Protein AF-A0A7Y0ES47-F1 (afdb_monomer_lite)

Organism: NCBI:txid2675325

Secondary structure (DSSP, 8-state):
-----------PPPEE-GGGEEEEEEEEE-TTS-EEE--TTEEE-TT-EEEEEEEEEEPTT--B-TTS-B-SEEEEE--TTEE-SS-EEEEEEETTEEEEEEEE-TTSEEEEEE-HHHHHHHS-GGGT-----EEEEEEEEEEE---TT-TTS-EEEEEETTEEEEEEE-----EEEEEEEEEEETTTTEEEEEEEEEESS---

Structure (mmCIF, N/CA/C/O backbone):
data_AF-A0A7Y0ES47-F1
#
_entry.id   AF-A0A7Y0ES47-F1
#
loop_
_atom_site.group_PDB
_atom_site.id
_atom_site.type_symbol
_atom_site.label_atom_id
_atom_site.label_alt_id
_atom_site.label_comp_id
_atom_site.label_asym_id
_atom_site.label_entity_id
_atom_site.label_seq_id
_atom_site.pdbx_PDB_ins_code
_atom_site.Cartn_x
_atom_site.Cartn_y
_atom_site.Cartn_z
_atom_site.occupancy
_atom_site.B_iso_or_equiv
_atom_site.auth_seq_id
_atom_site.auth_comp_id
_atom_site.auth_asym_id
_atom_site.auth_atom_id
_atom_site.pdbx_PDB_model_num
ATOM 1 N N . MET A 1 1 ? 17.197 -34.935 -13.689 1.00 34.81 1 MET A N 1
ATOM 2 C CA . MET A 1 1 ? 17.406 -33.514 -14.028 1.00 34.81 1 MET A CA 1
ATOM 3 C C . MET A 1 1 ? 16.352 -32.728 -13.265 1.00 34.81 1 MET A C 1
ATOM 5 O O . MET A 1 1 ? 15.214 -32.690 -13.702 1.00 34.81 1 MET A O 1
ATOM 9 N N . ASN A 1 2 ? 16.689 -32.236 -12.070 1.00 27.48 2 ASN A N 1
ATOM 10 C CA . ASN A 1 2 ? 15.822 -31.340 -11.304 1.00 27.48 2 ASN A CA 1
ATOM 11 C C . ASN A 1 2 ? 16.252 -29.915 -11.646 1.00 27.48 2 ASN A C 1
ATOM 13 O O . ASN A 1 2 ? 17.358 -29.517 -11.289 1.00 27.48 2 ASN A O 1
ATOM 17 N N . HIS A 1 3 ? 15.403 -29.173 -12.351 1.00 31.92 3 HIS A N 1
ATOM 18 C CA . HIS A 1 3 ? 15.547 -27.727 -12.458 1.00 31.92 3 HIS A CA 1
ATOM 19 C C . HIS A 1 3 ? 14.934 -27.110 -11.202 1.00 31.92 3 HIS A C 1
ATOM 21 O O . HIS A 1 3 ? 13.743 -26.815 -11.157 1.00 31.92 3 HIS A O 1
ATOM 27 N N . SER A 1 4 ? 15.744 -26.964 -10.156 1.00 37.88 4 SER A N 1
ATOM 28 C CA . SER A 1 4 ? 15.439 -26.033 -9.075 1.00 37.88 4 SER A CA 1
ATOM 29 C C . SER A 1 4 ? 15.662 -24.630 -9.635 1.00 37.88 4 SER A C 1
ATOM 31 O O . SER A 1 4 ? 16.799 -24.260 -9.924 1.00 37.88 4 SER A O 1
ATOM 33 N N . ALA A 1 5 ? 14.583 -23.879 -9.857 1.00 37.12 5 ALA A N 1
ATOM 34 C CA . ALA A 1 5 ? 14.666 -22.461 -10.171 1.00 37.12 5 ALA A CA 1
ATOM 35 C C . ALA A 1 5 ? 15.229 -21.743 -8.940 1.00 37.12 5 ALA A C 1
ATOM 37 O O . ALA A 1 5 ? 14.564 -21.594 -7.917 1.00 37.12 5 ALA A O 1
ATOM 38 N N . GLN A 1 6 ? 16.504 -21.393 -9.028 1.00 32.06 6 GLN A N 1
ATOM 39 C CA . GLN A 1 6 ? 17.217 -20.601 -8.048 1.00 32.06 6 GLN A CA 1
ATOM 40 C C . GLN A 1 6 ? 16.759 -19.155 -8.252 1.00 32.06 6 GLN A C 1
ATOM 42 O O . GLN A 1 6 ? 17.099 -18.531 -9.254 1.00 32.06 6 GLN A O 1
ATOM 47 N N . ALA A 1 7 ? 15.912 -18.658 -7.350 1.00 38.12 7 ALA A N 1
ATOM 48 C CA . ALA A 1 7 ? 15.642 -17.232 -7.259 1.00 38.12 7 ALA A CA 1
ATOM 49 C C . ALA A 1 7 ? 16.969 -16.551 -6.902 1.00 38.12 7 ALA A C 1
ATOM 51 O O . ALA A 1 7 ? 17.554 -16.832 -5.855 1.00 38.12 7 ALA A O 1
ATOM 52 N N . SER A 1 8 ? 17.491 -15.735 -7.811 1.00 34.78 8 SER A N 1
ATOM 53 C CA . SER A 1 8 ? 18.656 -14.904 -7.537 1.00 34.78 8 SER A CA 1
ATOM 54 C C . SER A 1 8 ? 18.246 -13.819 -6.545 1.00 34.78 8 SER A C 1
ATOM 56 O O . SER A 1 8 ? 17.574 -12.861 -6.917 1.00 34.78 8 SER A O 1
ATOM 58 N N . GLU A 1 9 ? 18.641 -13.975 -5.283 1.00 40.56 9 GLU A N 1
ATOM 59 C CA . GLU A 1 9 ? 18.682 -12.882 -4.311 1.00 40.56 9 GLU A CA 1
ATOM 60 C C . GLU A 1 9 ? 19.773 -11.895 -4.746 1.00 40.56 9 GLU A C 1
ATOM 62 O O . GLU A 1 9 ? 20.955 -12.048 -4.434 1.00 40.56 9 GLU A O 1
ATOM 67 N N . THR A 1 10 ? 19.386 -10.885 -5.520 1.00 43.03 10 THR A N 1
ATOM 68 C CA . THR A 1 10 ? 20.216 -9.700 -5.749 1.00 43.03 10 THR A CA 1
ATOM 69 C C . THR A 1 10 ? 19.970 -8.754 -4.573 1.00 43.03 10 THR A C 1
ATOM 71 O O . THR A 1 10 ? 18.875 -8.227 -4.427 1.00 43.03 10 THR A O 1
ATOM 74 N N . GLY A 1 11 ? 20.964 -8.588 -3.696 1.00 53.62 11 GLY A N 1
ATOM 75 C CA . GLY A 1 11 ? 20.876 -7.867 -2.415 1.00 53.62 11 GLY A CA 1
ATOM 76 C C . GLY A 1 11 ? 20.794 -6.335 -2.491 1.00 53.62 11 GLY A C 1
ATOM 77 O O . GLY A 1 11 ? 21.434 -5.666 -1.682 1.00 53.62 11 GLY A O 1
ATOM 78 N N . ALA A 1 12 ? 20.047 -5.779 -3.446 1.00 68.50 12 ALA A N 1
ATOM 79 C CA . ALA A 1 12 ? 19.698 -4.359 -3.480 1.00 68.50 12 ALA A CA 1
ATOM 80 C C . ALA A 1 12 ? 18.318 -4.148 -2.837 1.00 68.50 12 ALA A C 1
ATOM 82 O O . ALA A 1 12 ? 17.429 -4.986 -2.985 1.00 68.50 12 ALA A O 1
ATOM 83 N N . ALA A 1 13 ? 18.141 -3.047 -2.103 1.00 85.81 13 ALA A N 1
ATOM 84 C CA . ALA A 1 13 ? 16.834 -2.696 -1.559 1.00 85.81 13 ALA A CA 1
ATOM 85 C C . ALA A 1 13 ? 15.845 -2.403 -2.709 1.00 85.81 13 ALA A C 1
ATOM 87 O O . ALA A 1 13 ? 16.257 -1.785 -3.695 1.00 85.81 13 ALA A O 1
ATOM 88 N N . PRO A 1 14 ? 14.567 -2.812 -2.600 1.00 93.69 14 PRO A N 1
ATOM 89 C CA . PRO A 1 14 ? 13.545 -2.444 -3.577 1.00 93.69 14 PRO A CA 1
ATOM 90 C C . PRO A 1 14 ? 13.434 -0.921 -3.713 1.00 93.69 14 PRO A C 1
ATOM 92 O O . PRO A 1 14 ? 13.530 -0.203 -2.716 1.00 93.69 14 PRO A O 1
ATOM 95 N N . ALA A 1 15 ? 13.203 -0.425 -4.926 1.00 95.25 15 ALA A N 1
ATOM 96 C CA . ALA A 1 15 ? 13.001 1.003 -5.155 1.00 95.25 15 ALA A CA 1
ATOM 97 C C . ALA A 1 15 ? 11.607 1.449 -4.678 1.00 95.25 15 ALA A C 1
ATOM 99 O O . ALA A 1 15 ? 10.658 0.668 -4.681 1.00 95.25 15 ALA A O 1
ATOM 100 N N . ASP A 1 16 ? 11.469 2.693 -4.228 1.00 94.31 16 ASP A N 1
ATOM 101 C CA . ASP A 1 16 ? 10.183 3.221 -3.757 1.00 94.31 16 ASP A CA 1
ATOM 102 C C . ASP A 1 16 ? 9.248 3.491 -4.947 1.00 94.31 16 ASP A C 1
ATOM 104 O O . ASP A 1 16 ? 9.632 4.166 -5.899 1.00 94.31 16 ASP A O 1
ATOM 108 N N . MET A 1 17 ? 8.021 2.962 -4.910 1.00 93.62 17 MET A N 1
ATOM 109 C CA . MET A 1 17 ? 7.010 3.195 -5.951 1.00 93.62 17 MET A CA 1
ATOM 110 C C . MET A 1 17 ? 5.933 4.209 -5.562 1.00 93.62 17 MET A C 1
ATOM 112 O O . MET A 1 17 ? 4.953 4.346 -6.293 1.00 93.62 17 MET A O 1
ATOM 116 N N . THR A 1 18 ? 6.077 4.909 -4.434 1.00 93.44 18 THR A N 1
ATOM 117 C CA . THR A 1 18 ? 5.064 5.843 -3.911 1.00 93.44 18 THR A CA 1
ATOM 118 C C . THR A 1 18 ? 4.608 6.873 -4.948 1.00 93.44 18 THR A C 1
ATOM 120 O O . THR A 1 18 ? 3.416 7.176 -5.029 1.00 93.44 18 THR A O 1
ATOM 123 N N . GLU A 1 19 ? 5.521 7.387 -5.777 1.00 92.88 19 GLU A N 1
ATOM 124 C CA . GLU A 1 19 ? 5.184 8.358 -6.827 1.00 92.88 19 GLU A CA 1
ATOM 125 C C . GLU A 1 19 ? 4.363 7.763 -7.986 1.00 92.88 19 GLU A C 1
ATOM 127 O O . GLU A 1 19 ? 3.629 8.493 -8.652 1.00 92.88 19 GLU A O 1
ATOM 132 N N . TRP A 1 20 ? 4.432 6.442 -8.183 1.00 94.75 20 TRP A N 1
ATOM 133 C CA . TRP A 1 20 ? 3.740 5.707 -9.247 1.00 94.75 20 TRP A CA 1
ATOM 134 C C . TRP A 1 20 ? 2.372 5.170 -8.828 1.00 94.75 20 TRP A C 1
ATOM 136 O O . TRP A 1 20 ? 1.632 4.650 -9.665 1.00 94.75 20 TRP A O 1
ATOM 146 N N . ILE A 1 21 ? 2.003 5.296 -7.551 1.00 94.56 21 ILE A N 1
ATOM 147 C CA . ILE A 1 21 ? 0.677 4.908 -7.069 1.00 94.56 21 ILE A CA 1
ATOM 148 C C . ILE A 1 21 ? -0.375 5.870 -7.629 1.00 94.56 21 ILE A C 1
ATOM 150 O O . ILE A 1 21 ? -0.401 7.056 -7.296 1.00 94.56 21 ILE A O 1
ATOM 154 N N . THR A 1 22 ? -1.280 5.341 -8.454 1.00 93.44 22 THR A N 1
ATOM 155 C CA . THR A 1 22 ? -2.373 6.101 -9.080 1.00 93.44 22 THR A CA 1
ATOM 156 C C . THR A 1 22 ? -3.643 6.103 -8.240 1.00 93.44 22 THR A C 1
ATOM 158 O O . THR A 1 22 ? -4.519 6.941 -8.451 1.00 93.44 22 THR A O 1
ATOM 161 N N . GLY A 1 23 ? -3.766 5.170 -7.295 1.00 90.12 23 GLY A N 1
ATOM 162 C CA . GLY A 1 23 ? -4.857 5.173 -6.333 1.00 90.12 23 GLY A CA 1
ATOM 163 C C . GLY A 1 23 ? -4.744 4.059 -5.306 1.00 90.12 23 GLY A C 1
ATOM 164 O O . GLY A 1 23 ? -4.391 2.927 -5.632 1.00 90.12 23 GLY A O 1
ATOM 165 N N . VAL A 1 24 ? -5.105 4.391 -4.070 1.00 92.75 24 VAL A N 1
ATOM 166 C CA . VAL A 1 24 ? -5.382 3.424 -3.011 1.00 92.75 24 VAL A CA 1
ATOM 167 C C . VAL A 1 24 ? -6.812 3.644 -2.554 1.00 92.75 24 VAL A C 1
ATOM 169 O O . VAL A 1 24 ? -7.189 4.748 -2.156 1.00 92.75 24 VAL A O 1
ATOM 172 N N . ARG A 1 25 ? -7.613 2.587 -2.600 1.00 92.75 25 ARG A N 1
ATOM 173 C CA . ARG A 1 25 ? -8.948 2.554 -2.022 1.00 92.75 25 ARG A CA 1
ATOM 174 C C . ARG A 1 25 ? -8.915 1.645 -0.807 1.00 92.75 25 ARG A C 1
ATOM 176 O O . ARG A 1 25 ? -8.441 0.517 -0.860 1.00 92.75 25 ARG A O 1
ATOM 183 N N . LEU A 1 26 ? -9.421 2.181 0.292 1.00 92.25 26 LEU A N 1
ATOM 184 C CA . LEU A 1 26 ? -9.472 1.511 1.578 1.00 92.25 26 LEU A CA 1
ATOM 185 C C . LEU A 1 26 ? -10.933 1.326 1.958 1.00 92.25 26 LEU A C 1
ATOM 187 O O . LEU A 1 26 ? -11.722 2.274 1.892 1.00 92.25 26 LEU A O 1
ATOM 191 N N . GLN A 1 27 ? -11.306 0.125 2.374 1.00 94.50 27 GLN A N 1
ATOM 192 C CA . GLN A 1 27 ? -12.612 -0.140 2.962 1.00 94.50 27 GLN A CA 1
ATOM 193 C C . GLN A 1 27 ? -12.431 -0.765 4.335 1.00 94.50 27 GLN A C 1
ATOM 195 O O . GLN A 1 27 ? -11.500 -1.524 4.551 1.00 94.50 27 GLN A O 1
ATOM 200 N N . TYR A 1 28 ? -13.328 -0.477 5.269 1.00 92.94 28 TYR A N 1
ATOM 201 C CA . TYR A 1 28 ? -13.375 -1.171 6.549 1.00 92.94 28 TYR A CA 1
ATOM 202 C C . TYR A 1 28 ? -14.728 -1.837 6.739 1.00 92.94 28 TYR A C 1
ATOM 204 O O . TYR A 1 28 ? -15.746 -1.413 6.180 1.00 92.94 28 TYR A O 1
ATOM 212 N N . LYS A 1 29 ? -14.743 -2.893 7.544 1.00 92.38 29 LYS A N 1
ATOM 213 C CA . LYS A 1 29 ? -15.975 -3.593 7.891 1.00 92.38 29 LYS A CA 1
ATOM 214 C C . LYS A 1 29 ? -16.660 -2.881 9.059 1.00 92.38 29 LYS A C 1
ATOM 216 O O . LYS A 1 29 ? -16.111 -2.820 10.158 1.00 92.38 29 LYS A O 1
ATOM 221 N N . ASN A 1 30 ? -17.842 -2.308 8.826 1.00 87.62 30 ASN A N 1
ATOM 222 C CA . ASN A 1 30 ? -18.593 -1.593 9.861 1.00 87.62 30 ASN A CA 1
ATOM 223 C C . ASN A 1 30 ? -19.223 -2.552 10.897 1.00 87.62 30 ASN A C 1
ATOM 225 O O . ASN A 1 30 ? -19.176 -3.774 10.758 1.00 87.62 30 ASN A O 1
ATOM 229 N N . GLU A 1 31 ? -19.882 -2.003 11.922 1.00 83.31 31 GLU A N 1
ATOM 230 C CA . GLU A 1 31 ? -20.538 -2.782 12.992 1.00 83.31 31 GLU A CA 1
ATOM 231 C C . GLU A 1 31 ? -21.664 -3.712 12.493 1.00 83.31 31 GLU A C 1
ATOM 233 O O . GLU A 1 31 ? -22.037 -4.657 13.185 1.00 83.31 31 GLU A O 1
ATOM 238 N N . LYS A 1 32 ? -22.200 -3.475 11.288 1.00 88.19 32 LYS A N 1
ATOM 239 C CA . LYS A 1 32 ? -23.196 -4.338 10.632 1.00 88.19 32 LYS A CA 1
ATOM 240 C C . LYS A 1 32 ? -22.560 -5.438 9.775 1.00 88.19 32 LYS A C 1
ATOM 242 O O . LYS A 1 32 ? -23.282 -6.259 9.216 1.00 88.19 32 LYS A O 1
ATOM 247 N N . GLY A 1 33 ? -21.232 -5.469 9.669 1.00 88.25 33 GLY A N 1
ATOM 248 C CA . GLY A 1 33 ? -20.499 -6.416 8.835 1.00 88.25 33 GLY A CA 1
ATOM 249 C C . GLY A 1 33 ? -20.383 -6.008 7.363 1.00 88.25 33 GLY A C 1
ATOM 250 O O . GLY A 1 33 ? -19.976 -6.837 6.552 1.00 88.25 33 GLY A O 1
ATOM 251 N N . GLU A 1 34 ? -20.735 -4.773 7.004 1.00 93.00 34 GLU A N 1
ATOM 252 C CA . GLU A 1 34 ? -20.708 -4.274 5.624 1.00 93.00 34 GLU A CA 1
ATOM 253 C C . GLU A 1 34 ? -19.383 -3.559 5.332 1.00 93.00 34 GLU A C 1
ATOM 255 O O . GLU A 1 34 ? -18.886 -2.799 6.167 1.00 93.00 34 GLU A O 1
ATOM 260 N N . TRP A 1 35 ? -18.837 -3.762 4.130 1.00 94.56 35 TRP A N 1
ATOM 261 C CA . TRP A 1 35 ? -17.668 -3.027 3.652 1.00 94.56 35 TRP A CA 1
ATOM 262 C C . TRP A 1 35 ? -18.052 -1.599 3.273 1.00 94.56 35 TRP A C 1
ATOM 264 O O . TRP A 1 35 ? -18.830 -1.369 2.345 1.00 94.56 35 TRP A O 1
ATOM 274 N N . VAL A 1 36 ? -17.479 -0.631 3.978 1.00 94.56 36 VAL A N 1
ATOM 275 C CA . VAL A 1 36 ? -17.687 0.801 3.754 1.00 94.56 36 VAL A CA 1
ATOM 276 C C . VAL A 1 36 ? -16.351 1.478 3.491 1.00 94.56 36 VAL A C 1
ATOM 278 O O . VAL A 1 36 ? -15.328 1.088 4.038 1.00 94.56 36 VAL A O 1
ATOM 281 N N . GLU A 1 37 ? -16.348 2.479 2.620 1.00 94.06 37 GLU A N 1
ATOM 282 C CA . GLU A 1 37 ? -15.138 3.229 2.282 1.00 94.06 37 GLU A CA 1
ATOM 283 C C . GLU A 1 37 ? -14.552 3.933 3.517 1.00 94.06 37 GLU A C 1
ATOM 285 O O . GLU A 1 37 ? -15.272 4.593 4.275 1.00 94.06 37 GLU A O 1
ATOM 290 N N . LEU A 1 38 ? -13.240 3.796 3.706 1.00 91.56 38 LEU A N 1
ATOM 291 C CA . LEU A 1 38 ? -12.476 4.487 4.733 1.00 91.56 38 LEU A CA 1
ATOM 292 C C . LEU A 1 38 ? -12.085 5.873 4.206 1.00 91.56 38 LEU A C 1
ATOM 294 O O . LEU A 1 38 ? -11.271 5.999 3.297 1.00 91.56 38 LEU A O 1
ATOM 298 N N . LYS A 1 39 ? -12.698 6.913 4.771 1.00 90.81 39 LYS A N 1
ATOM 299 C CA . LYS A 1 39 ? -12.482 8.314 4.383 1.00 90.81 39 LYS A CA 1
ATOM 300 C C . LYS A 1 39 ? -11.612 9.038 5.403 1.00 90.81 39 LYS A C 1
ATOM 302 O O . LYS A 1 39 ? -11.446 8.565 6.523 1.00 90.81 39 LYS A O 1
ATOM 307 N N . ASP A 1 40 ? -11.104 10.205 5.024 1.00 91.19 40 ASP A N 1
ATOM 308 C CA . ASP A 1 40 ? -10.432 11.106 5.961 1.00 91.19 40 ASP A CA 1
ATOM 309 C C . ASP A 1 40 ? -11.335 11.433 7.164 1.00 91.19 40 ASP A C 1
ATOM 311 O O . ASP A 1 40 ? -12.539 11.667 7.012 1.00 91.19 40 ASP A O 1
ATOM 315 N N . GLY A 1 41 ? -10.766 11.368 8.368 1.00 87.56 41 GLY A N 1
ATOM 316 C CA . GLY A 1 41 ? -11.488 11.487 9.636 1.00 87.56 41 GLY A CA 1
ATOM 317 C C . GLY A 1 41 ? -12.327 10.258 10.014 1.00 87.56 41 GLY A C 1
ATOM 318 O O . GLY A 1 41 ? -13.152 10.329 10.928 1.00 87.56 41 GLY A O 1
ATOM 319 N N . ALA A 1 42 ? -12.177 9.118 9.331 1.00 87.88 42 ALA A N 1
ATOM 320 C CA . ALA A 1 42 ? -12.851 7.887 9.740 1.00 87.88 42 ALA A CA 1
ATOM 321 C C . ALA A 1 42 ? -12.328 7.388 11.090 1.00 87.88 42 ALA A C 1
ATOM 323 O O . ALA A 1 42 ? -11.198 7.654 11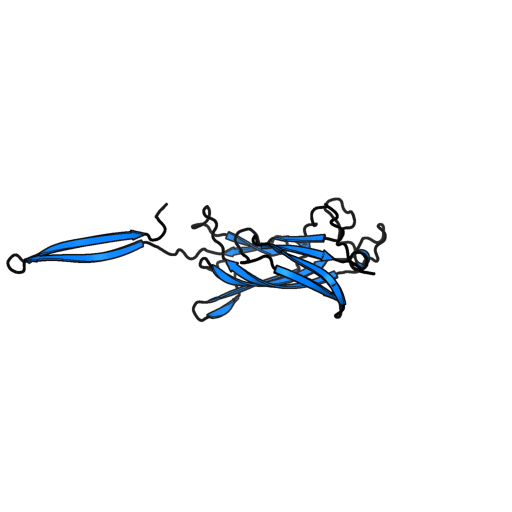.480 1.00 87.88 42 ALA A O 1
ATOM 324 N N . THR A 1 43 ? -13.162 6.638 11.806 1.00 85.69 43 THR A N 1
ATOM 325 C CA . THR A 1 43 ? -12.825 6.090 13.121 1.00 85.69 43 THR A CA 1
ATOM 326 C C . THR A 1 43 ? -12.721 4.570 13.056 1.00 85.69 43 THR A C 1
ATOM 328 O O . THR A 1 43 ? -13.702 3.913 12.707 1.00 85.69 43 THR A O 1
ATOM 331 N N . LEU A 1 44 ? -11.570 4.005 13.431 1.00 85.75 44 LEU A N 1
ATOM 332 C CA . LEU A 1 44 ? -11.330 2.557 13.453 1.00 85.75 44 LEU A CA 1
ATOM 333 C C . LEU A 1 44 ? -11.042 2.034 14.860 1.00 85.75 44 LEU A C 1
ATOM 335 O O . LEU A 1 44 ? -10.357 2.670 15.657 1.00 85.75 44 LEU A O 1
ATOM 339 N N . THR A 1 45 ? -11.552 0.843 15.162 1.00 81.62 45 THR A N 1
ATOM 340 C CA . THR A 1 45 ? -11.157 0.061 16.343 1.00 81.62 45 THR A CA 1
ATOM 341 C C . THR A 1 45 ? -9.933 -0.792 16.037 1.00 81.62 45 THR A C 1
ATOM 343 O O . THR A 1 45 ? -9.751 -1.221 14.898 1.00 81.62 45 THR A O 1
ATOM 346 N N . GLN A 1 46 ? -9.142 -1.122 17.059 1.00 83.12 46 GLN A N 1
ATOM 347 C CA . GLN A 1 46 ? -8.069 -2.109 16.928 1.00 83.12 46 GLN A CA 1
ATOM 348 C C . GLN A 1 46 ? -8.628 -3.424 16.375 1.00 83.12 46 GLN A C 1
ATOM 350 O O . GLN A 1 46 ? -9.688 -3.881 16.811 1.00 83.12 46 GLN A O 1
ATOM 355 N N . GLY A 1 47 ? -7.925 -4.011 15.409 1.00 83.81 47 GLY A N 1
ATOM 356 C CA . GLY A 1 47 ? -8.327 -5.249 14.749 1.00 83.81 47 GLY A CA 1
ATOM 357 C C . GLY A 1 47 ? -9.489 -5.097 13.764 1.00 83.81 47 GLY A C 1
ATOM 358 O O . GLY A 1 47 ? -9.979 -6.108 13.269 1.00 83.81 47 GLY A O 1
ATOM 359 N N . ALA A 1 48 ? -9.954 -3.875 13.465 1.00 88.38 48 ALA A N 1
ATOM 360 C CA . ALA A 1 48 ? -10.935 -3.673 12.400 1.00 88.38 48 ALA A CA 1
ATOM 361 C C . ALA A 1 48 ? -10.375 -4.205 11.075 1.00 88.38 48 ALA A C 1
ATOM 363 O O . ALA A 1 48 ? -9.270 -3.824 10.691 1.00 88.38 48 ALA A O 1
ATOM 364 N N . SER A 1 49 ? -11.132 -5.067 10.391 1.00 91.94 49 SER A N 1
ATOM 365 C CA . SER A 1 49 ? -10.764 -5.566 9.065 1.00 91.94 49 SER A CA 1
ATOM 366 C C . SER A 1 49 ? -10.744 -4.415 8.069 1.00 91.94 49 SER A C 1
ATOM 368 O O . SER A 1 49 ? -11.707 -3.640 8.005 1.00 91.94 49 SER A O 1
ATOM 370 N N . ILE A 1 50 ? -9.664 -4.333 7.300 1.00 92.12 50 ILE A N 1
ATOM 371 C CA . ILE A 1 50 ? -9.487 -3.363 6.227 1.00 92.12 50 ILE A CA 1
ATOM 372 C C . ILE A 1 50 ? -9.220 -4.127 4.936 1.00 92.12 50 ILE A C 1
ATOM 374 O O . ILE A 1 50 ? -8.367 -5.008 4.903 1.00 92.12 50 ILE A O 1
ATOM 378 N N . ASP A 1 51 ? -9.955 -3.780 3.893 1.00 93.56 51 ASP A N 1
ATOM 379 C CA . ASP A 1 51 ? -9.740 -4.237 2.528 1.00 93.56 51 ASP A CA 1
ATOM 380 C C . ASP A 1 51 ? -8.991 -3.142 1.763 1.00 93.56 51 ASP A C 1
ATOM 382 O O . ASP A 1 51 ? -9.343 -1.956 1.845 1.00 93.56 51 ASP A O 1
ATOM 386 N N . PHE A 1 52 ? -7.915 -3.541 1.093 1.00 92.19 52 PHE A N 1
ATOM 387 C CA . PHE A 1 52 ? -6.994 -2.668 0.382 1.00 92.19 52 PHE A CA 1
ATOM 388 C C . PHE A 1 52 ? -7.066 -2.978 -1.102 1.00 92.19 52 PHE A C 1
ATOM 390 O O . PHE A 1 52 ? -6.760 -4.097 -1.495 1.00 92.19 52 PHE A O 1
ATOM 397 N N . ASP A 1 53 ? -7.356 -1.965 -1.913 1.00 93.88 53 ASP A N 1
ATOM 398 C CA . ASP A 1 53 ? -7.208 -1.996 -3.364 1.00 93.88 53 ASP A CA 1
ATOM 399 C C . ASP A 1 53 ? -6.183 -0.933 -3.769 1.00 93.88 53 ASP A C 1
ATOM 401 O O . ASP A 1 53 ? -6.395 0.263 -3.562 1.00 93.88 53 ASP A O 1
ATOM 405 N N . MET A 1 54 ? -5.069 -1.346 -4.364 1.00 93.56 54 MET A N 1
ATOM 406 C CA . MET A 1 54 ? -4.016 -0.454 -4.847 1.00 93.56 54 MET A CA 1
ATOM 407 C C . MET A 1 54 ? -3.872 -0.584 -6.359 1.00 93.56 54 MET A C 1
ATOM 409 O O . MET A 1 54 ? -3.885 -1.695 -6.884 1.00 93.56 54 MET A O 1
ATOM 413 N N . ALA A 1 55 ? -3.676 0.539 -7.046 1.00 94.81 55 ALA A N 1
ATOM 414 C CA . ALA A 1 55 ? -3.319 0.598 -8.457 1.00 94.81 55 ALA A CA 1
ATOM 415 C C . ALA A 1 55 ? -2.120 1.530 -8.674 1.00 94.81 55 ALA A C 1
ATOM 417 O O . ALA A 1 55 ? -1.956 2.527 -7.960 1.00 94.81 55 ALA A O 1
ATOM 418 N N . TRP A 1 56 ? -1.295 1.214 -9.668 1.00 95.62 56 TRP A N 1
ATOM 419 C CA . TRP A 1 56 ? -0.118 1.997 -10.032 1.00 95.62 56 TRP A CA 1
ATOM 420 C C . TRP A 1 56 ? 0.095 2.051 -11.543 1.00 95.62 56 TRP A C 1
ATOM 422 O O . TRP A 1 56 ? -0.325 1.154 -12.277 1.00 95.62 56 TRP A O 1
ATOM 432 N N . HIS A 1 57 ? 0.808 3.092 -11.969 1.00 95.62 57 HIS A N 1
ATOM 433 C CA . HIS A 1 57 ? 1.284 3.295 -13.330 1.00 95.62 57 HIS A CA 1
ATOM 434 C C . HIS A 1 57 ? 2.751 3.727 -13.282 1.00 95.62 57 HIS A C 1
ATOM 436 O O . HIS A 1 57 ? 3.064 4.854 -12.893 1.00 95.62 57 HIS A O 1
ATOM 442 N N . ILE A 1 58 ? 3.650 2.830 -13.680 1.00 95.81 58 ILE A N 1
ATOM 443 C CA . ILE A 1 58 ? 5.071 3.135 -13.845 1.00 95.81 58 ILE A CA 1
ATOM 444 C C . ILE A 1 58 ? 5.257 3.596 -15.295 1.00 95.81 58 ILE A C 1
ATOM 446 O O . ILE A 1 58 ? 5.030 2.802 -16.217 1.00 95.81 58 ILE A O 1
ATOM 450 N N . PRO A 1 59 ? 5.660 4.852 -15.539 1.00 96.50 59 PRO A N 1
ATOM 451 C CA . PRO A 1 59 ? 5.877 5.334 -16.891 1.00 96.50 59 PRO A CA 1
ATOM 452 C C . PRO A 1 59 ? 7.065 4.621 -17.544 1.00 96.50 59 PRO A C 1
ATOM 454 O O . PRO A 1 59 ? 7.856 3.935 -16.893 1.00 96.50 59 PRO A O 1
ATOM 457 N N . SER A 1 60 ? 7.203 4.818 -18.854 1.00 97.25 60 SER A N 1
ATOM 458 C CA . SER A 1 60 ? 8.393 4.428 -19.615 1.00 97.25 60 SER A CA 1
ATOM 459 C C . SER A 1 60 ? 9.679 4.854 -18.896 1.00 97.25 60 SER A C 1
ATOM 461 O O . SER A 1 60 ? 9.836 6.024 -18.544 1.00 97.25 60 SER A O 1
ATOM 463 N N . GLY A 1 61 ? 10.589 3.909 -18.662 1.00 96.12 61 GLY A N 1
ATOM 464 C CA . GLY A 1 61 ? 11.862 4.143 -17.980 1.00 96.12 61 GLY A CA 1
ATOM 465 C C . GLY A 1 61 ? 11.770 4.323 -16.463 1.00 96.12 61 GLY A C 1
ATOM 466 O O . GLY A 1 61 ? 12.789 4.624 -15.850 1.00 96.12 61 GLY A O 1
ATOM 467 N N . GLY A 1 62 ? 10.589 4.170 -15.856 1.00 95.44 62 GLY A N 1
ATOM 468 C CA . GLY A 1 62 ? 10.354 4.473 -14.439 1.00 95.44 62 GLY A CA 1
ATOM 469 C C . GLY A 1 62 ? 10.818 3.398 -13.450 1.00 95.44 62 GLY A C 1
ATOM 470 O O . GLY A 1 62 ? 10.943 3.681 -12.263 1.00 95.44 62 GLY A O 1
ATOM 471 N N . LEU A 1 63 ? 11.088 2.172 -13.908 1.00 96.19 63 LEU A N 1
ATOM 472 C CA . LEU A 1 63 ? 11.545 1.057 -13.076 1.00 96.19 63 LEU A CA 1
ATOM 473 C C . LEU A 1 63 ? 13.061 1.142 -12.833 1.00 96.19 63 LEU A C 1
ATOM 475 O O . LEU A 1 63 ? 13.854 0.340 -13.342 1.00 96.19 63 LEU A O 1
ATOM 479 N N . VAL A 1 64 ? 13.458 2.147 -12.056 1.00 95.44 64 VAL A N 1
ATOM 480 C CA . VAL A 1 64 ? 14.845 2.438 -11.679 1.00 95.44 64 VAL A CA 1
ATOM 481 C C . VAL A 1 64 ? 14.995 2.578 -10.163 1.00 95.44 64 VAL A C 1
ATOM 483 O O . VAL A 1 64 ? 14.031 2.855 -9.455 1.00 95.44 64 VAL A O 1
ATOM 486 N N . ASP A 1 65 ? 16.205 2.356 -9.658 1.00 94.25 65 ASP A N 1
ATOM 487 C CA . ASP A 1 65 ? 16.569 2.644 -8.272 1.00 94.25 65 ASP A CA 1
ATOM 488 C C . ASP A 1 65 ? 16.772 4.151 -8.020 1.00 94.25 65 ASP A C 1
ATOM 490 O O . ASP A 1 65 ? 16.649 4.984 -8.919 1.00 94.25 65 ASP A O 1
ATOM 494 N N . ALA A 1 66 ? 17.101 4.508 -6.775 1.00 90.12 66 ALA A N 1
ATOM 495 C CA . ALA A 1 66 ? 17.314 5.898 -6.364 1.00 90.12 66 ALA A CA 1
ATOM 496 C C . ALA A 1 66 ? 18.476 6.600 -7.099 1.00 90.12 66 ALA A C 1
ATOM 498 O O . ALA A 1 66 ? 18.504 7.829 -7.157 1.00 90.12 66 ALA A O 1
ATOM 499 N N . ASP A 1 67 ? 19.412 5.837 -7.672 1.00 92.12 67 ASP A N 1
ATOM 500 C CA . ASP A 1 67 ? 20.539 6.344 -8.458 1.00 92.12 67 ASP A CA 1
ATOM 501 C C . ASP A 1 67 ? 20.222 6.375 -9.970 1.00 92.12 67 ASP A C 1
ATOM 503 O O . ASP A 1 67 ? 21.068 6.760 -10.785 1.00 92.12 67 ASP A O 1
ATOM 507 N N . GLY A 1 68 ? 19.005 5.984 -10.366 1.00 91.94 68 GLY A N 1
ATOM 508 C CA . GLY A 1 68 ? 18.556 5.930 -11.755 1.00 91.94 68 GLY A CA 1
ATOM 509 C C . GLY A 1 68 ? 19.046 4.698 -12.522 1.00 91.94 68 GLY A C 1
ATOM 510 O O . GLY A 1 68 ? 19.052 4.711 -13.758 1.00 91.94 68 GLY A O 1
ATOM 511 N N . ASN A 1 69 ? 19.487 3.641 -11.834 1.00 94.25 69 ASN A N 1
ATOM 512 C CA . ASN A 1 69 ? 19.880 2.389 -12.477 1.00 94.25 69 ASN A CA 1
ATOM 513 C C . ASN A 1 69 ? 18.689 1.431 -12.603 1.00 94.25 69 ASN A C 1
ATOM 515 O O . ASN A 1 69 ? 17.831 1.402 -11.725 1.00 94.25 69 ASN A O 1
ATOM 519 N N . PRO A 1 70 ? 18.634 0.607 -13.663 1.00 95.88 70 PRO A N 1
ATOM 520 C CA . PRO A 1 70 ? 17.591 -0.402 -13.821 1.00 95.88 70 PRO A CA 1
ATOM 521 C C . PRO A 1 70 ? 17.434 -1.325 -12.601 1.00 95.88 70 PRO A C 1
ATOM 523 O O . PRO A 1 70 ? 18.416 -1.903 -12.133 1.00 95.88 70 PRO A O 1
ATOM 526 N N . THR A 1 71 ? 16.198 -1.514 -12.130 1.00 96.50 71 THR A N 1
ATOM 527 C CA . THR A 1 71 ? 15.863 -2.434 -11.025 1.00 96.50 71 THR A CA 1
ATOM 528 C C . THR A 1 71 ? 14.756 -3.408 -11.423 1.00 96.50 71 THR A C 1
ATOM 530 O O . THR A 1 71 ? 14.014 -3.176 -12.371 1.00 96.50 71 THR A O 1
ATOM 533 N N . THR A 1 72 ? 14.626 -4.520 -10.708 1.00 96.62 72 THR A N 1
ATOM 534 C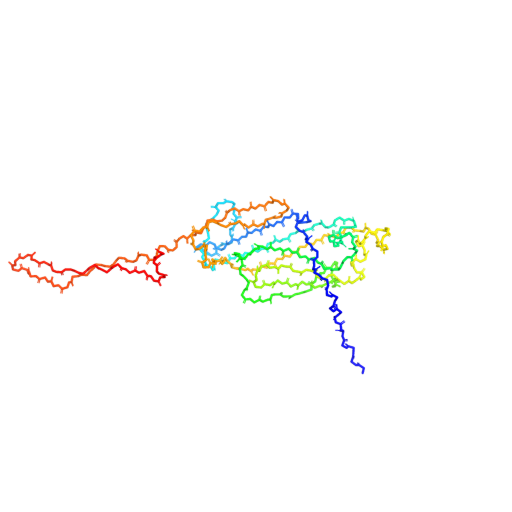 CA . THR A 1 72 ? 13.504 -5.462 -10.867 1.00 96.62 72 THR A CA 1
ATOM 535 C C . THR A 1 72 ? 12.532 -5.427 -9.695 1.00 96.62 72 THR A C 1
ATOM 537 O O . THR A 1 72 ? 11.507 -6.100 -9.753 1.00 96.62 72 THR A O 1
ATOM 540 N N . SER A 1 73 ? 12.851 -4.693 -8.628 1.00 96.50 73 SER A N 1
ATOM 541 C CA . SER A 1 73 ? 12.121 -4.748 -7.363 1.00 96.50 73 SER A CA 1
ATOM 542 C C . SER A 1 73 ? 11.647 -3.363 -6.942 1.00 96.50 73 SER A C 1
ATOM 544 O O . SER A 1 73 ? 12.438 -2.417 -6.919 1.00 96.50 73 SER A O 1
ATOM 546 N N . MET A 1 74 ? 10.365 -3.265 -6.595 1.00 96.31 74 MET A N 1
ATOM 547 C CA . MET A 1 74 ? 9.711 -2.054 -6.102 1.00 96.31 74 MET A CA 1
ATOM 548 C C . MET A 1 74 ? 9.040 -2.317 -4.756 1.00 96.31 74 MET A C 1
ATOM 550 O O . MET A 1 74 ? 8.613 -3.439 -4.475 1.00 96.31 74 MET A O 1
ATOM 554 N N . SER A 1 75 ? 8.887 -1.282 -3.936 1.00 95.94 75 SER A N 1
ATOM 555 C CA . SER A 1 75 ? 8.177 -1.359 -2.665 1.00 95.94 75 SER A CA 1
ATOM 556 C C . SER A 1 75 ? 7.269 -0.167 -2.410 1.00 95.94 75 SER A C 1
ATOM 558 O O . SER A 1 75 ? 7.548 0.951 -2.837 1.00 95.94 75 SER A O 1
ATOM 560 N N . TYR A 1 76 ? 6.187 -0.430 -1.682 1.00 94.06 76 TYR A N 1
ATOM 561 C CA . TYR A 1 76 ? 5.256 0.563 -1.158 1.00 94.06 76 TYR A CA 1
ATOM 562 C C . TYR A 1 76 ? 4.901 0.193 0.281 1.00 94.06 76 TYR A C 1
ATOM 564 O O . TYR A 1 76 ? 4.651 -0.976 0.569 1.00 94.06 76 TYR A O 1
ATOM 572 N N . SER A 1 77 ? 4.866 1.162 1.195 1.00 91.50 77 SER A N 1
ATOM 573 C CA . SER A 1 77 ? 4.523 0.907 2.597 1.00 91.50 77 SER A CA 1
ATOM 574 C C . SER A 1 77 ? 3.217 1.591 2.973 1.00 91.50 77 SER A C 1
ATOM 576 O O . SER A 1 77 ? 3.060 2.794 2.781 1.00 91.50 77 SER A O 1
ATOM 578 N N . LEU A 1 78 ? 2.303 0.831 3.576 1.00 85.50 78 LEU A N 1
ATOM 579 C CA . LEU A 1 78 ? 1.085 1.365 4.198 1.00 85.50 78 LEU A CA 1
ATOM 580 C C . LEU A 1 78 ? 1.329 1.934 5.604 1.00 85.50 78 LEU A C 1
ATOM 582 O O . LEU A 1 78 ? 0.421 2.497 6.217 1.00 85.50 78 LEU A O 1
ATOM 586 N N . GLY A 1 79 ? 2.554 1.795 6.113 1.00 83.44 79 GLY A N 1
ATOM 587 C CA . GLY A 1 79 ? 2.929 2.173 7.466 1.00 83.44 79 GLY A CA 1
ATOM 588 C C . GLY A 1 79 ? 2.530 1.142 8.526 1.00 83.44 79 GLY A C 1
ATOM 589 O O . GLY A 1 79 ? 1.675 0.280 8.338 1.00 83.44 79 GLY A O 1
ATOM 590 N N . LYS A 1 80 ? 3.135 1.290 9.708 1.00 82.81 80 LYS A N 1
ATOM 591 C CA . LYS A 1 80 ? 3.046 0.362 10.853 1.00 82.81 80 LYS A CA 1
ATOM 592 C C . LYS A 1 80 ? 1.651 0.200 11.482 1.00 82.81 80 LYS A C 1
ATOM 594 O O . LYS A 1 80 ? 1.492 -0.578 12.418 1.00 82.81 80 LYS A O 1
ATOM 599 N N . ASN A 1 81 ? 0.674 1.000 11.055 1.00 82.81 81 ASN A N 1
ATOM 600 C CA . ASN A 1 81 ? -0.679 1.012 11.613 1.00 82.81 81 ASN A CA 1
ATOM 601 C C . ASN A 1 81 ? -1.629 0.040 10.902 1.00 82.81 81 ASN A C 1
ATOM 603 O O . ASN A 1 81 ? -2.789 -0.081 11.298 1.00 82.81 81 ASN A O 1
ATOM 607 N N . ILE A 1 82 ? -1.134 -0.672 9.889 1.00 84.19 82 ILE A N 1
ATOM 608 C CA . ILE A 1 82 ? -1.813 -1.788 9.241 1.00 84.19 82 ILE A CA 1
ATOM 609 C C . ILE A 1 82 ? -1.041 -3.068 9.547 1.00 84.19 82 ILE A C 1
ATOM 611 O O . ILE A 1 82 ? 0.154 -3.151 9.279 1.00 84.19 82 ILE A O 1
ATOM 615 N N . SER A 1 83 ? -1.737 -4.070 10.081 1.00 83.69 83 SER A N 1
ATOM 616 C CA . SER A 1 83 ? -1.188 -5.404 10.305 1.00 83.69 83 SER A CA 1
ATOM 617 C C . SER A 1 83 ? -1.738 -6.395 9.305 1.00 83.69 83 SER A C 1
ATOM 619 O O . SER A 1 83 ? -2.946 -6.431 9.047 1.00 83.69 83 SER A O 1
ATOM 621 N N . ILE A 1 84 ? -0.855 -7.264 8.834 1.00 85.19 84 ILE A N 1
ATOM 622 C CA . ILE A 1 84 ? -1.216 -8.477 8.112 1.00 85.19 84 ILE A CA 1
ATOM 623 C C . ILE A 1 84 ? -0.893 -9.650 9.028 1.00 85.19 84 ILE A C 1
ATOM 625 O O . ILE A 1 84 ? 0.239 -9.766 9.495 1.00 85.19 84 ILE A O 1
ATOM 629 N N . GLU A 1 85 ? -1.874 -10.520 9.293 1.00 80.38 85 GLU A N 1
ATOM 630 C CA . GLU A 1 85 ? -1.725 -11.621 10.262 1.00 80.38 85 GLU A CA 1
ATOM 631 C C . GLU A 1 85 ? -0.545 -12.543 9.931 1.00 80.38 85 GLU A C 1
ATOM 633 O O . GLU A 1 85 ? 0.108 -13.096 10.816 1.00 80.38 85 GLU A O 1
ATOM 638 N N . SER A 1 86 ? -0.265 -12.713 8.640 1.00 84.06 86 SER A N 1
ATOM 639 C CA . SER A 1 86 ? 0.869 -13.483 8.152 1.00 84.06 86 SER A CA 1
ATOM 640 C C . SER A 1 86 ? 1.356 -12.928 6.822 1.00 84.06 86 SER A C 1
ATOM 642 O O . SER A 1 86 ? 0.591 -12.321 6.077 1.00 84.06 86 SER A O 1
ATOM 644 N N . LYS A 1 87 ? 2.637 -13.147 6.509 1.00 89.06 87 LYS A N 1
ATOM 645 C CA . LYS A 1 87 ? 3.211 -12.741 5.224 1.00 89.06 87 LYS A CA 1
ATOM 646 C C . LYS A 1 87 ? 2.386 -13.321 4.068 1.00 89.06 87 LYS A C 1
ATOM 648 O O . LYS A 1 87 ? 2.314 -14.541 3.913 1.00 89.06 87 LYS A O 1
ATOM 653 N N . LEU A 1 88 ? 1.829 -12.450 3.229 1.00 90.56 88 LEU A N 1
ATOM 654 C CA . LEU A 1 88 ? 1.148 -12.845 1.997 1.00 90.56 88 LEU A CA 1
ATOM 655 C C . LEU A 1 88 ? 2.152 -12.850 0.850 1.00 90.56 88 LEU A C 1
ATOM 657 O O . LEU A 1 88 ? 3.066 -12.029 0.802 1.00 90.56 88 LEU A O 1
ATOM 661 N N . SER A 1 89 ? 2.002 -13.787 -0.078 1.00 93.75 89 SER A N 1
ATOM 662 C CA . SER A 1 89 ? 2.818 -13.818 -1.289 1.00 93.75 89 SER A CA 1
ATOM 663 C C . SER A 1 89 ? 2.058 -14.453 -2.443 1.00 93.75 89 SER A C 1
ATOM 665 O O . SER A 1 89 ? 1.199 -15.312 -2.241 1.00 93.75 89 SER A O 1
ATOM 667 N N . GLY A 1 90 ? 2.369 -14.012 -3.656 1.00 92.19 90 GLY A N 1
ATOM 668 C CA . GLY A 1 90 ? 1.684 -14.461 -4.860 1.00 92.19 90 GLY A CA 1
ATOM 669 C C . GLY A 1 90 ? 2.450 -14.112 -6.127 1.00 92.19 90 GLY A C 1
ATOM 670 O O . GLY A 1 90 ? 3.580 -13.625 -6.080 1.00 92.19 90 GLY A O 1
ATOM 671 N N . ARG A 1 91 ? 1.838 -14.405 -7.274 1.00 93.81 91 ARG A N 1
ATOM 672 C CA . ARG A 1 91 ? 2.383 -14.078 -8.597 1.00 93.81 91 ARG A CA 1
ATOM 673 C C . ARG A 1 91 ? 1.731 -12.810 -9.131 1.00 93.81 91 ARG A C 1
ATOM 675 O O . ARG A 1 91 ? 0.549 -12.582 -8.889 1.00 93.81 91 ARG A O 1
ATOM 682 N N . VAL A 1 92 ? 2.498 -12.041 -9.889 1.00 92.50 92 VAL A N 1
ATOM 683 C CA . VAL A 1 92 ? 2.009 -10.912 -10.688 1.00 92.50 92 VAL A CA 1
ATOM 684 C C . VAL A 1 92 ? 1.783 -11.408 -12.109 1.00 92.50 92 VAL A C 1
ATOM 686 O O . VAL A 1 92 ? 2.595 -12.186 -12.610 1.00 92.50 92 VAL A O 1
ATOM 689 N N . PHE A 1 93 ? 0.694 -10.981 -12.748 1.00 91.44 93 PHE A N 1
ATOM 690 C CA . PHE A 1 93 ? 0.318 -11.437 -14.085 1.00 91.44 93 PHE A CA 1
ATOM 691 C C . PHE A 1 93 ? 0.120 -10.270 -15.054 1.00 91.44 93 PHE A C 1
ATOM 693 O O . PHE A 1 93 ? -0.505 -9.275 -14.699 1.00 91.44 93 PHE A O 1
ATOM 700 N N . GLU A 1 94 ? 0.570 -10.446 -16.295 1.00 91.75 94 GLU A N 1
ATOM 701 C CA . GLU A 1 94 ? 0.247 -9.596 -17.446 1.00 91.75 94 GLU A CA 1
ATOM 702 C C . GLU A 1 94 ? -0.408 -10.477 -18.514 1.00 91.75 94 GLU A C 1
ATOM 704 O O . GLU A 1 94 ? 0.155 -11.493 -18.916 1.00 91.75 94 GLU A O 1
ATOM 709 N N . GLY A 1 95 ? -1.622 -10.137 -18.960 1.00 89.31 95 GLY A N 1
ATOM 710 C CA . GLY A 1 95 ? -2.298 -10.900 -20.020 1.00 89.31 95 GLY A CA 1
ATOM 711 C C . GLY A 1 95 ? -2.515 -12.392 -19.708 1.00 89.31 95 GLY A C 1
ATOM 712 O O . GLY A 1 95 ? -2.700 -13.183 -20.628 1.00 89.31 95 GLY A O 1
ATOM 713 N N . GLY A 1 96 ? -2.486 -12.782 -18.427 1.00 89.06 96 GLY A N 1
ATOM 714 C CA . GLY A 1 96 ? -2.581 -14.175 -17.970 1.00 89.06 96 GLY A CA 1
ATOM 715 C C . GLY A 1 96 ? -1.239 -14.892 -17.781 1.00 89.06 96 GLY A C 1
ATOM 716 O O . GLY A 1 96 ? -1.223 -15.983 -17.213 1.00 89.06 96 GLY A O 1
ATOM 717 N N . GLU A 1 97 ? -0.121 -14.280 -18.171 1.00 93.38 97 GLU A N 1
ATOM 718 C CA . GLU A 1 97 ? 1.226 -14.830 -17.996 1.00 93.38 97 GLU A CA 1
ATOM 719 C C . GLU A 1 97 ? 1.887 -14.285 -16.722 1.00 93.38 97 GLU A C 1
ATOM 721 O O . GLU A 1 97 ? 1.761 -13.094 -16.430 1.00 93.38 97 GLU A O 1
ATOM 726 N N . PRO A 1 98 ? 2.588 -15.120 -15.933 1.00 95.06 98 PRO A N 1
ATOM 727 C CA . PRO A 1 98 ? 3.280 -14.656 -14.740 1.00 95.06 98 PRO A CA 1
ATOM 728 C C . PRO A 1 98 ? 4.502 -13.809 -15.119 1.00 95.06 98 PRO A C 1
ATOM 730 O O . PRO A 1 98 ? 5.401 -14.273 -15.818 1.00 95.06 98 PRO A O 1
ATOM 733 N N . VAL A 1 99 ? 4.562 -12.585 -14.599 1.00 96.62 99 VAL A N 1
ATOM 734 C CA . VAL A 1 99 ? 5.623 -11.601 -14.877 1.00 96.62 99 VAL A CA 1
ATOM 735 C C . VAL A 1 99 ? 6.440 -11.216 -13.646 1.00 96.62 99 VAL A C 1
ATOM 737 O O . VAL A 1 99 ? 7.357 -10.404 -13.734 1.00 96.62 99 VAL A O 1
ATOM 740 N N . GLY A 1 100 ? 6.124 -11.795 -12.492 1.00 96.56 100 GLY A N 1
ATOM 741 C CA . G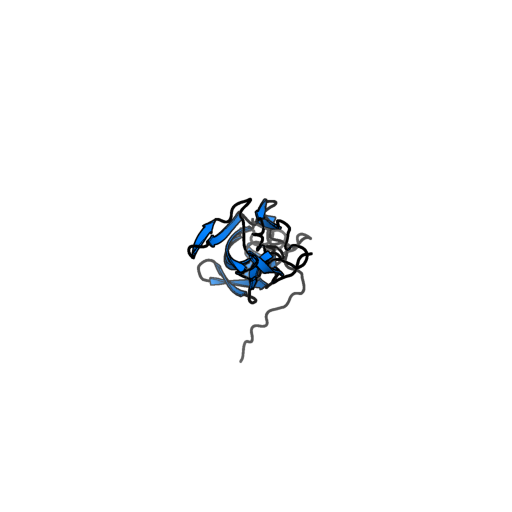LY A 1 100 ? 6.809 -11.511 -11.242 1.00 96.56 100 GLY A CA 1
ATOM 742 C C . GLY A 1 100 ? 6.129 -12.153 -10.043 1.00 96.56 100 GLY A C 1
ATOM 743 O O . GLY A 1 100 ? 5.225 -12.988 -10.171 1.00 96.56 100 GLY A O 1
ATOM 744 N N . THR A 1 101 ? 6.549 -11.730 -8.863 1.00 96.88 101 THR A N 1
ATOM 745 C CA . THR A 1 101 ? 5.965 -12.103 -7.576 1.00 96.88 101 THR A CA 1
ATOM 746 C C . THR A 1 101 ? 5.737 -10.877 -6.716 1.00 96.88 101 THR A C 1
ATOM 748 O O . THR A 1 101 ? 6.396 -9.861 -6.896 1.00 96.88 101 THR A O 1
ATOM 751 N N . TYR A 1 102 ? 4.823 -10.979 -5.760 1.00 96.00 102 TYR A N 1
ATOM 752 C CA . TYR A 1 102 ? 4.681 -9.977 -4.713 1.00 96.00 102 TYR A CA 1
ATOM 753 C C . TYR A 1 102 ? 4.781 -10.620 -3.333 1.00 96.00 102 TYR A C 1
ATOM 755 O O . TYR A 1 102 ? 4.469 -11.802 -3.150 1.00 96.00 102 TYR A O 1
ATOM 763 N N . THR A 1 103 ? 5.196 -9.817 -2.362 1.00 95.56 103 THR A N 1
ATOM 764 C CA . THR A 1 103 ? 5.156 -10.108 -0.931 1.00 95.56 103 THR A CA 1
ATOM 765 C C . THR A 1 103 ? 4.462 -8.956 -0.215 1.00 95.56 103 THR A C 1
ATOM 767 O O . THR A 1 103 ? 4.676 -7.800 -0.559 1.00 95.56 103 THR A O 1
ATOM 770 N N . ILE A 1 104 ? 3.671 -9.269 0.807 1.00 93.62 104 ILE A N 1
ATOM 771 C CA . ILE A 1 104 ? 3.143 -8.292 1.759 1.00 93.62 104 ILE A CA 1
ATOM 772 C C . ILE A 1 104 ? 3.611 -8.716 3.147 1.00 93.62 104 ILE A C 1
ATOM 774 O O . ILE A 1 104 ? 3.276 -9.808 3.620 1.00 93.62 104 ILE A O 1
ATOM 778 N N . GLY A 1 105 ? 4.451 -7.885 3.757 1.00 91.19 105 GLY A N 1
ATOM 779 C CA . GLY A 1 105 ? 4.967 -8.072 5.104 1.00 91.19 105 GLY A CA 1
ATOM 780 C C . GLY A 1 105 ? 3.903 -7.824 6.170 1.00 91.19 105 GLY A C 1
ATOM 781 O O . GLY A 1 105 ? 2.897 -7.155 5.944 1.00 91.19 105 GLY A O 1
ATOM 782 N N . THR A 1 106 ? 4.141 -8.353 7.370 1.00 88.81 106 THR A N 1
ATOM 783 C CA . THR A 1 106 ? 3.269 -8.131 8.538 1.00 88.81 106 THR A CA 1
ATOM 784 C C . THR A 1 106 ? 3.253 -6.669 8.996 1.00 88.81 106 THR A C 1
ATOM 786 O O . THR A 1 106 ? 2.370 -6.273 9.746 1.00 88.81 106 THR A O 1
ATOM 789 N N . ASP A 1 107 ? 4.235 -5.884 8.555 1.00 85.62 107 ASP A 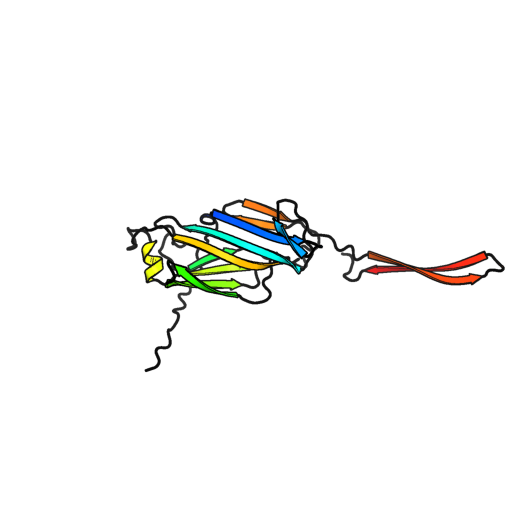N 1
ATOM 790 C CA . ASP A 1 107 ? 4.400 -4.448 8.781 1.00 85.62 107 ASP A CA 1
ATOM 791 C C . ASP A 1 107 ? 3.676 -3.571 7.741 1.00 85.62 107 ASP A C 1
ATOM 793 O O . ASP A 1 107 ? 3.824 -2.350 7.766 1.00 85.62 107 ASP A O 1
ATOM 797 N N . GLY A 1 108 ? 2.938 -4.179 6.804 1.00 87.94 108 GLY A N 1
ATOM 798 C CA . GLY A 1 108 ? 2.253 -3.461 5.730 1.00 87.94 108 GLY A CA 1
ATOM 799 C C . GLY A 1 108 ? 3.170 -3.026 4.583 1.00 87.94 108 GLY A C 1
ATOM 800 O O . GLY A 1 108 ? 2.742 -2.241 3.733 1.00 87.94 108 GLY A O 1
ATOM 801 N N . THR A 1 109 ? 4.415 -3.517 4.533 1.00 92.19 109 THR A N 1
ATOM 802 C CA . THR A 1 109 ? 5.315 -3.294 3.397 1.00 92.19 109 THR A CA 1
ATOM 803 C C . THR A 1 109 ? 4.975 -4.256 2.264 1.00 92.19 109 THR A C 1
ATOM 805 O O . THR A 1 109 ? 5.046 -5.477 2.410 1.00 92.19 109 THR A O 1
ATOM 808 N N . ILE A 1 110 ? 4.617 -3.697 1.116 1.00 94.25 110 ILE A N 1
ATOM 809 C CA . ILE A 1 110 ? 4.377 -4.408 -0.135 1.00 94.25 110 ILE A CA 1
ATOM 810 C C . ILE A 1 110 ? 5.674 -4.373 -0.939 1.00 94.25 110 ILE A C 1
ATOM 812 O O . ILE A 1 110 ? 6.273 -3.314 -1.111 1.00 94.25 110 ILE A O 1
ATOM 816 N N . THR A 1 111 ? 6.100 -5.521 -1.453 1.00 96.69 111 THR A N 1
ATOM 817 C CA . THR A 1 111 ? 7.235 -5.649 -2.372 1.00 96.69 111 THR A CA 1
ATOM 818 C C . THR A 1 111 ? 6.777 -6.373 -3.625 1.00 96.69 111 THR A C 1
ATOM 820 O O . THR A 1 111 ? 6.108 -7.403 -3.529 1.00 96.69 111 THR A O 1
ATOM 823 N N . ILE A 1 112 ? 7.129 -5.838 -4.789 1.00 97.31 112 ILE A N 1
ATOM 824 C CA . ILE A 1 112 ? 6.854 -6.426 -6.097 1.00 97.31 112 ILE A CA 1
ATOM 825 C C . ILE A 1 112 ? 8.189 -6.684 -6.786 1.00 97.31 112 ILE A C 1
ATOM 827 O O . ILE A 1 112 ? 8.946 -5.752 -7.040 1.00 97.31 112 ILE A O 1
ATOM 831 N N . ASP A 1 113 ? 8.439 -7.944 -7.119 1.00 97.19 113 ASP A N 1
ATOM 832 C CA . ASP A 1 113 ? 9.636 -8.412 -7.808 1.00 97.19 113 ASP A CA 1
ATOM 833 C C . ASP A 1 113 ? 9.257 -8.895 -9.209 1.00 97.19 113 ASP A C 1
ATOM 835 O O . ASP A 1 113 ? 8.685 -9.975 -9.385 1.00 97.19 113 ASP A O 1
ATOM 839 N N . TYR A 1 114 ? 9.568 -8.096 -10.224 1.00 97.44 114 TYR A N 1
ATOM 840 C CA . TYR A 1 114 ? 9.356 -8.458 -11.621 1.00 97.44 114 TYR A CA 1
ATOM 841 C C . TYR A 1 114 ? 10.441 -9.417 -12.116 1.00 97.44 114 TYR A C 1
ATOM 843 O O . TYR A 1 114 ? 11.608 -9.343 -11.728 1.00 97.44 114 TYR A O 1
ATOM 851 N N . TYR A 1 115 ? 10.081 -10.310 -13.034 1.00 97.06 115 TYR A N 1
ATOM 852 C CA . TYR A 1 115 ? 11.070 -11.115 -13.740 1.00 97.06 115 TYR A CA 1
ATOM 853 C C . TYR A 1 115 ? 11.933 -10.218 -14.641 1.00 97.06 115 TYR A C 1
ATOM 855 O O . TYR A 1 115 ? 11.387 -9.317 -15.281 1.00 97.06 115 TYR A O 1
ATOM 863 N N . PRO A 1 116 ? 13.253 -10.470 -14.758 1.00 95.31 116 PRO A N 1
ATOM 864 C CA . PRO A 1 116 ? 14.161 -9.590 -15.499 1.00 95.31 116 PRO A CA 1
ATOM 865 C C . PRO A 1 116 ? 13.725 -9.288 -16.939 1.00 95.31 116 PRO A C 1
ATOM 867 O O . PRO A 1 116 ? 13.833 -8.153 -17.389 1.00 95.31 116 PRO A O 1
ATOM 870 N N . GLU A 1 117 ? 13.186 -10.282 -17.652 1.00 94.44 117 GLU A N 1
ATOM 871 C CA . GLU A 1 117 ? 12.707 -10.102 -19.032 1.00 94.44 117 GLU A CA 1
ATOM 872 C C . GLU A 1 117 ? 11.496 -9.169 -19.124 1.00 94.44 117 GLU A C 1
ATOM 874 O O . GLU A 1 117 ? 11.357 -8.443 -20.104 1.00 94.44 117 GLU A O 1
ATOM 879 N N . PHE A 1 118 ? 10.630 -9.171 -18.108 1.00 96.38 118 PHE A N 1
ATOM 880 C CA . PHE A 1 118 ? 9.497 -8.256 -18.040 1.00 96.38 118 PHE A CA 1
ATOM 881 C C . PHE A 1 118 ? 9.941 -6.856 -17.606 1.00 96.38 118 PHE A C 1
ATOM 883 O O . PHE A 1 118 ? 9.575 -5.875 -18.243 1.00 96.38 118 PHE A O 1
ATOM 890 N N . ALA A 1 119 ? 10.797 -6.764 -16.583 1.00 96.25 119 ALA A N 1
ATOM 891 C CA . ALA A 1 119 ? 11.358 -5.501 -16.101 1.00 96.25 119 ALA A CA 1
ATOM 892 C C . ALA A 1 119 ? 12.094 -4.724 -17.209 1.00 96.25 119 ALA A C 1
ATOM 894 O O . ALA A 1 119 ? 11.922 -3.509 -17.330 1.00 96.25 119 ALA A O 1
ATOM 895 N N . ARG A 1 120 ? 12.845 -5.427 -18.073 1.00 96.38 120 ARG A N 1
ATOM 896 C CA . ARG A 1 120 ? 13.549 -4.822 -19.216 1.00 96.38 120 ARG A CA 1
ATOM 897 C C . ARG A 1 120 ? 12.616 -4.081 -20.171 1.00 96.38 120 ARG A C 1
ATOM 899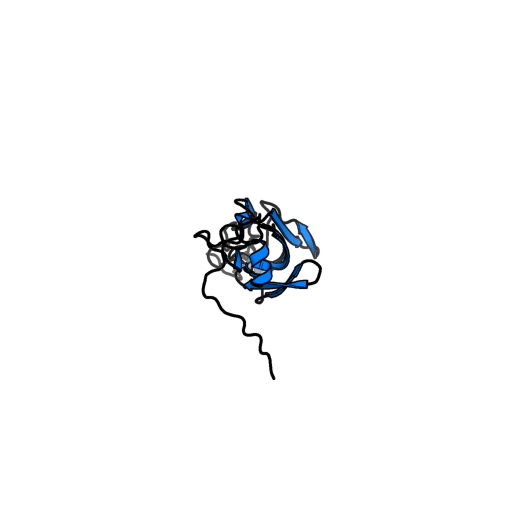 O O . ARG A 1 120 ? 13.034 -3.061 -20.715 1.00 96.38 120 ARG A O 1
ATOM 906 N N . LYS A 1 121 ? 11.365 -4.528 -20.331 1.00 95.94 121 LYS A N 1
ATOM 907 C CA . LYS A 1 121 ? 10.397 -3.810 -21.169 1.00 95.94 121 LYS A CA 1
ATOM 908 C C . LYS A 1 121 ? 10.221 -2.368 -20.705 1.00 95.94 121 LYS A C 1
ATOM 910 O O . LYS A 1 121 ? 10.103 -1.475 -21.529 1.00 95.94 121 LYS A O 1
ATOM 915 N N . ASN A 1 122 ? 10.257 -2.127 -19.394 1.00 97.00 122 ASN A N 1
ATOM 916 C CA . ASN A 1 122 ? 10.081 -0.791 -18.840 1.00 97.00 122 ASN A CA 1
ATOM 917 C C . ASN A 1 122 ? 11.368 0.024 -18.748 1.00 97.00 122 ASN A C 1
ATOM 919 O O . ASN A 1 122 ? 11.289 1.239 -18.887 1.00 97.00 122 ASN A O 1
ATOM 923 N N . TRP A 1 123 ? 12.524 -0.603 -18.516 1.00 97.12 123 TRP A N 1
ATOM 924 C CA . TRP A 1 123 ? 13.784 0.108 -18.266 1.00 97.12 123 TRP A CA 1
ATOM 925 C C . TRP A 1 123 ? 14.105 1.218 -19.286 1.00 97.12 123 TRP A C 1
ATOM 927 O O . TRP A 1 123 ? 13.688 1.138 -20.446 1.00 97.12 123 TRP A O 1
ATOM 937 N N . PRO A 1 124 ? 14.887 2.244 -18.888 1.00 96.25 124 PRO A N 1
ATOM 938 C CA . PRO A 1 124 ? 15.269 3.321 -19.795 1.00 96.25 124 PRO A CA 1
ATOM 939 C C . PRO A 1 124 ? 15.941 2.797 -21.070 1.00 96.25 124 PRO A C 1
ATOM 941 O O . PRO A 1 124 ? 16.797 1.908 -21.028 1.00 96.25 124 PRO A O 1
ATOM 944 N N . THR A 1 125 ? 15.594 3.374 -22.221 1.00 95.56 125 THR A N 1
ATOM 945 C CA . THR A 1 125 ? 16.106 2.915 -23.524 1.00 95.56 125 THR A CA 1
ATOM 946 C C . THR A 1 125 ? 17.616 3.104 -23.668 1.00 95.56 125 THR A C 1
ATOM 948 O O . THR A 1 125 ? 18.296 2.296 -24.295 1.00 95.56 125 THR A O 1
ATOM 951 N N . ASP A 1 126 ? 18.175 4.146 -23.047 1.00 94.81 126 ASP A N 1
ATOM 952 C CA . ASP A 1 126 ? 19.622 4.393 -22.985 1.00 94.81 126 ASP A CA 1
ATOM 953 C C . ASP A 1 126 ? 20.358 3.425 -22.037 1.00 94.81 126 ASP A C 1
ATOM 955 O O . ASP A 1 126 ? 21.589 3.359 -22.044 1.00 94.81 126 ASP A O 1
ATOM 959 N N . LYS A 1 127 ? 19.607 2.637 -21.258 1.00 92.12 127 LYS A N 1
ATOM 960 C CA . LYS A 1 127 ? 20.088 1.580 -20.358 1.00 92.12 127 LYS A CA 1
ATOM 961 C C . LYS A 1 127 ? 19.735 0.171 -20.850 1.00 92.12 127 LYS A C 1
ATOM 963 O O . LYS A 1 127 ? 19.922 -0.793 -20.113 1.00 92.12 127 LYS A O 1
ATOM 968 N N . GLY A 1 128 ? 19.277 0.037 -22.098 1.00 89.88 128 GLY A N 1
ATOM 969 C CA . GLY A 1 128 ? 18.990 -1.254 -22.729 1.00 89.88 128 GLY A CA 1
ATOM 970 C C . GLY A 1 128 ? 17.594 -1.818 -22.452 1.00 89.88 128 GLY A C 1
ATOM 971 O O . GLY A 1 128 ? 17.410 -3.027 -22.598 1.00 89.88 128 GLY A O 1
ATOM 972 N N . GLY A 1 129 ? 16.641 -0.977 -22.041 1.00 93.50 129 GLY A N 1
ATOM 973 C CA . GLY A 1 129 ? 15.225 -1.339 -21.980 1.00 93.50 129 GLY A CA 1
ATOM 974 C C . GLY A 1 129 ? 14.422 -0.941 -23.217 1.00 93.50 129 GLY A C 1
ATOM 975 O O . GLY A 1 129 ? 14.928 -0.252 -24.105 1.00 93.50 129 GLY A O 1
ATOM 976 N N . ASP A 1 130 ? 13.161 -1.372 -23.255 1.00 93.88 130 ASP A N 1
ATOM 977 C CA . ASP A 1 130 ? 12.250 -1.120 -24.382 1.00 93.88 130 ASP A CA 1
ATOM 978 C C . ASP A 1 130 ? 11.411 0.163 -24.195 1.00 93.88 130 ASP A C 1
ATOM 980 O O . ASP A 1 130 ? 10.834 0.677 -25.155 1.00 93.88 130 ASP A O 1
ATOM 984 N N . GLY A 1 131 ? 11.394 0.736 -22.984 1.00 91.88 131 GLY A N 1
ATOM 985 C CA . GLY A 1 131 ? 10.692 1.981 -22.676 1.00 91.88 131 GLY A CA 1
ATOM 986 C C . GLY A 1 131 ? 9.161 1.872 -22.706 1.00 91.88 131 GLY A C 1
ATOM 987 O O . GLY A 1 131 ? 8.487 2.833 -23.081 1.00 91.88 131 GLY A O 1
ATOM 988 N N . GLU A 1 132 ? 8.591 0.739 -22.315 1.00 95.69 132 GLU A N 1
ATOM 989 C CA . GLU A 1 132 ? 7.145 0.535 -22.171 1.00 95.69 132 GLU A CA 1
ATOM 990 C C . GLU A 1 132 ? 6.656 0.936 -20.768 1.00 95.69 132 GLU A C 1
ATOM 992 O O . GLU A 1 132 ? 7.401 0.863 -19.795 1.00 95.69 132 GLU A O 1
ATOM 997 N N . SER A 1 133 ? 5.401 1.368 -20.624 1.00 96.06 133 SER A N 1
ATOM 998 C CA . SER A 1 133 ? 4.794 1.597 -19.302 1.00 96.06 133 SER A CA 1
ATOM 999 C C . SER A 1 133 ? 4.317 0.289 -18.667 1.00 96.06 133 SER A C 1
ATOM 1001 O O . SER A 1 133 ? 3.955 -0.645 -19.379 1.00 96.06 133 SER A O 1
ATOM 1003 N N . ILE A 1 134 ? 4.257 0.242 -17.334 1.00 95.94 134 ILE A N 1
ATOM 1004 C CA . ILE A 1 134 ? 3.675 -0.876 -16.580 1.00 95.94 134 ILE A CA 1
ATOM 1005 C C . ILE A 1 134 ? 2.492 -0.364 -15.763 1.00 95.94 134 ILE A C 1
ATOM 1007 O O . ILE A 1 134 ? 2.658 0.478 -14.881 1.00 95.94 134 ILE A O 1
ATOM 1011 N N . ASP A 1 135 ? 1.318 -0.934 -16.009 1.00 94.62 135 ASP A N 1
ATOM 1012 C CA . ASP A 1 135 ? 0.139 -0.780 -15.162 1.00 94.62 135 ASP A CA 1
ATOM 1013 C C . ASP A 1 135 ? -0.017 -2.006 -14.264 1.00 94.62 135 ASP A C 1
ATOM 1015 O O . ASP A 1 135 ? 0.246 -3.140 -14.676 1.00 94.62 135 ASP A O 1
ATOM 1019 N N . GLY A 1 136 ? -0.485 -1.803 -13.037 1.00 93.81 136 GLY A N 1
ATOM 1020 C CA . GLY A 1 136 ? -0.778 -2.919 -12.153 1.00 93.81 136 GLY A CA 1
ATOM 1021 C C . GLY A 1 136 ? -1.747 -2.576 -11.039 1.00 93.81 136 GLY A C 1
ATOM 1022 O O . GLY A 1 136 ? -2.051 -1.415 -10.766 1.00 93.81 136 GLY A O 1
ATOM 1023 N N . SER A 1 137 ? -2.253 -3.631 -10.409 1.00 94.81 137 SER A N 1
ATOM 1024 C CA . SER A 1 137 ? -3.141 -3.533 -9.261 1.00 94.81 137 SER A CA 1
ATOM 1025 C C . SER A 1 137 ? -2.940 -4.702 -8.307 1.00 94.81 137 SER A C 1
ATOM 1027 O O . SER A 1 137 ? -2.609 -5.809 -8.737 1.00 94.81 137 SER A O 1
ATOM 1029 N N . LEU A 1 138 ? -3.192 -4.474 -7.024 1.00 94.06 138 LEU A N 1
ATOM 1030 C CA . LEU A 1 138 ? -3.109 -5.477 -5.971 1.00 94.06 138 LEU A CA 1
ATOM 1031 C C . LEU A 1 138 ? -4.242 -5.255 -4.972 1.00 94.06 138 LEU A C 1
ATOM 1033 O O . LEU A 1 138 ? -4.448 -4.127 -4.531 1.00 94.06 138 LEU A O 1
ATOM 1037 N N . SER A 1 139 ? -4.922 -6.337 -4.594 1.00 93.12 139 SER A N 1
ATOM 1038 C CA . SER A 1 139 ? -5.948 -6.326 -3.554 1.00 93.12 139 SER A CA 1
ATOM 1039 C C . SER A 1 139 ? -5.617 -7.316 -2.441 1.00 93.12 139 SER A C 1
ATOM 1041 O O . SER A 1 139 ? -5.192 -8.442 -2.727 1.00 93.12 139 SER A O 1
ATOM 1043 N N . PHE A 1 140 ? -5.824 -6.934 -1.185 1.00 92.31 140 PHE A N 1
ATOM 1044 C CA . PHE A 1 140 ? -5.663 -7.828 -0.036 1.00 92.31 140 PHE A CA 1
ATOM 1045 C C . PHE A 1 140 ? -6.403 -7.310 1.197 1.00 92.31 140 PHE A C 1
ATOM 1047 O O . PHE A 1 140 ? -6.661 -6.118 1.335 1.00 92.31 140 PHE A O 1
ATOM 1054 N N . GLU A 1 141 ? -6.671 -8.212 2.137 1.00 91.62 141 GLU A N 1
ATOM 1055 C CA . GLU A 1 141 ? -7.237 -7.863 3.436 1.00 91.62 141 GLU A CA 1
ATOM 1056 C C . GLU A 1 141 ? -6.141 -7.781 4.509 1.00 91.62 141 GLU A C 1
ATOM 1058 O O . GLU A 1 141 ? -5.192 -8.571 4.537 1.00 91.62 141 GLU A O 1
ATOM 1063 N N . GLY A 1 142 ? -6.299 -6.826 5.418 1.00 90.44 142 GLY A N 1
ATOM 1064 C CA . GLY A 1 142 ? -5.484 -6.633 6.610 1.00 90.44 142 GLY A CA 1
ATOM 1065 C C . GLY A 1 142 ? -6.336 -6.169 7.789 1.00 90.44 142 GLY A C 1
ATOM 1066 O O . GLY A 1 142 ? -7.568 -6.241 7.772 1.00 90.44 142 GLY A O 1
ATOM 1067 N N . SER A 1 143 ? -5.684 -5.673 8.836 1.00 89.50 143 SER A N 1
ATOM 1068 C CA . SER A 1 143 ? -6.368 -5.156 10.022 1.00 89.50 143 SER A CA 1
ATOM 1069 C C . SER A 1 143 ? -5.717 -3.889 10.570 1.00 89.50 143 SER A C 1
ATOM 1071 O O . SER A 1 143 ? -4.509 -3.692 10.454 1.00 89.50 143 SER A O 1
ATOM 1073 N N . ALA A 1 144 ? -6.519 -3.019 11.183 1.00 87.12 144 ALA A N 1
ATOM 1074 C CA . ALA A 1 144 ? -6.015 -1.836 11.874 1.00 87.12 144 ALA A CA 1
ATOM 1075 C C . ALA A 1 144 ? -5.205 -2.236 13.119 1.00 87.12 144 ALA A C 1
ATOM 1077 O O . ALA A 1 144 ? -5.728 -2.911 14.013 1.00 87.12 144 ALA A O 1
ATOM 1078 N N . GLN A 1 145 ? -3.962 -1.765 13.225 1.00 80.94 145 GLN A N 1
ATOM 1079 C CA . GLN A 1 145 ? -3.087 -2.005 14.369 1.00 80.94 145 GLN A CA 1
ATOM 1080 C C . GLN A 1 145 ? -2.742 -0.711 15.101 1.00 80.94 145 GLN A C 1
ATOM 1082 O O . GLN A 1 145 ? -2.262 0.272 14.535 1.00 80.94 145 GLN A O 1
ATOM 1087 N N . MET A 1 146 ? -2.960 -0.755 16.412 1.00 71.94 146 MET A N 1
ATOM 1088 C CA . MET A 1 146 ? -2.509 0.265 17.345 1.00 71.94 146 MET A CA 1
ATOM 1089 C C . MET A 1 146 ? -1.139 -0.174 17.859 1.00 71.94 146 MET A C 1
ATOM 1091 O O . MET A 1 146 ? -0.984 -1.300 18.330 1.00 71.94 146 MET A O 1
ATOM 1095 N N . THR A 1 147 ? -0.123 0.671 17.701 1.00 64.38 147 THR A N 1
ATOM 1096 C CA . THR A 1 147 ? 1.182 0.442 18.335 1.00 64.38 147 THR A CA 1
ATOM 1097 C C . THR A 1 147 ? 1.136 0.981 19.760 1.00 64.38 147 THR A C 1
ATOM 1099 O O . THR A 1 147 ? 0.525 2.027 19.953 1.00 64.38 147 THR A O 1
ATOM 1102 N N . GLU A 1 148 ? 1.820 0.345 20.715 1.00 54.84 148 GLU A N 1
ATOM 1103 C CA . GLU A 1 148 ? 1.790 0.679 22.159 1.00 54.84 148 GLU A CA 1
ATOM 1104 C C . GLU A 1 148 ? 2.008 2.179 22.469 1.00 54.84 148 GLU A C 1
ATOM 1106 O O . GLU A 1 148 ? 1.439 2.715 23.411 1.00 54.84 148 GLU A O 1
ATOM 1111 N N . ASN A 1 149 ? 2.765 2.901 21.634 1.00 55.00 149 ASN A N 1
ATOM 1112 C CA . ASN A 1 149 ? 3.019 4.340 21.809 1.00 55.00 149 ASN A CA 1
ATOM 1113 C C . ASN A 1 149 ? 1.925 5.266 21.238 1.00 55.00 149 ASN A C 1
ATOM 1115 O O . ASN A 1 149 ? 1.986 6.474 21.445 1.00 55.00 149 ASN A O 1
ATOM 1119 N N . ASN A 1 150 ? 0.957 4.728 20.492 1.00 54.41 150 ASN A N 1
ATOM 1120 C CA . ASN A 1 150 ? -0.011 5.487 19.695 1.00 54.41 150 ASN A CA 1
ATOM 1121 C C . ASN A 1 150 ? -1.466 5.101 20.012 1.00 54.41 150 ASN A C 1
ATOM 1123 O O . ASN A 1 150 ? -2.343 5.435 19.224 1.00 54.41 150 ASN A O 1
ATOM 1127 N N . GLU A 1 151 ? -1.753 4.422 21.127 1.00 54.75 151 GLU A N 1
ATOM 1128 C CA . GLU A 1 151 ? -3.120 3.986 21.500 1.00 54.75 151 GLU A CA 1
ATOM 1129 C C . GLU A 1 151 ? -4.140 5.141 21.615 1.00 54.75 151 GLU A C 1
ATOM 1131 O O . GLU A 1 151 ? -5.350 4.925 21.697 1.00 54.75 151 GLU A O 1
ATOM 1136 N N . TYR A 1 152 ? -3.654 6.387 21.605 1.00 59.25 152 TYR A N 1
ATOM 1137 C CA . TYR A 1 152 ? -4.451 7.597 21.785 1.00 59.25 152 TYR A CA 1
ATOM 1138 C C . TYR A 1 152 ? -4.308 8.620 20.653 1.00 59.25 152 TYR A C 1
ATOM 1140 O O . TYR A 1 152 ? -4.944 9.675 20.729 1.00 59.25 152 TYR A O 1
ATOM 1148 N N . GLU A 1 153 ? -3.509 8.330 19.622 1.00 67.06 153 GLU A N 1
ATOM 1149 C CA . GLU A 1 153 ? -3.190 9.283 18.555 1.00 67.06 153 GLU A CA 1
ATOM 1150 C C . GLU A 1 153 ? -3.768 8.854 17.205 1.00 67.06 153 GLU A C 1
ATOM 1152 O O . GLU A 1 153 ? -3.731 7.682 16.819 1.00 67.06 153 GLU A O 1
ATOM 1157 N N . ASP A 1 154 ? -4.297 9.834 16.476 1.00 83.19 154 ASP A N 1
ATOM 1158 C CA . ASP A 1 154 ? -4.671 9.669 15.077 1.00 83.19 154 ASP A CA 1
ATOM 1159 C C . ASP A 1 154 ? -3.455 9.204 14.269 1.00 83.19 154 ASP A C 1
ATOM 1161 O O . ASP A 1 154 ? -2.318 9.594 14.547 1.00 83.19 154 ASP A O 1
ATOM 1165 N N . PHE A 1 155 ? -3.681 8.378 13.251 1.00 82.56 155 PHE A N 1
ATOM 1166 C CA . PHE A 1 155 ? -2.611 7.938 12.360 1.00 82.56 155 PHE A CA 1
ATOM 1167 C C . PHE A 1 155 ? -2.923 8.285 10.913 1.00 82.56 155 PHE A C 1
ATOM 1169 O O . PHE A 1 155 ? -4.081 8.377 10.508 1.00 82.56 155 PHE A O 1
ATOM 1176 N N . GLN A 1 156 ? -1.863 8.490 10.138 1.00 87.81 156 GLN A N 1
ATOM 1177 C CA . GLN A 1 156 ? -1.960 8.783 8.718 1.00 87.81 156 GLN A CA 1
ATOM 1178 C C . GLN A 1 156 ? -1.735 7.509 7.914 1.00 87.81 156 GLN A C 1
ATOM 1180 O O . GLN A 1 156 ? -0.742 6.814 8.124 1.00 87.81 156 GLN A O 1
ATOM 1185 N N . LEU A 1 157 ? -2.643 7.224 6.985 1.00 88.19 157 LEU A N 1
ATOM 1186 C CA . LEU A 1 157 ? -2.460 6.172 5.991 1.00 88.19 157 LEU A CA 1
ATOM 1187 C C . LEU A 1 157 ? -2.102 6.800 4.647 1.00 88.19 157 LEU A C 1
ATOM 1189 O O . LEU A 1 157 ? -2.855 7.663 4.187 1.00 88.19 157 LEU A O 1
ATOM 1193 N N . PRO A 1 158 ? -0.993 6.390 4.010 1.00 89.00 158 PRO A N 1
ATOM 1194 C CA . PRO A 1 158 ? -0.663 6.846 2.673 1.00 89.00 158 PRO A CA 1
ATOM 1195 C C . PRO A 1 158 ? -1.634 6.226 1.667 1.00 89.00 158 PRO A C 1
ATOM 1197 O O . PRO A 1 158 ? -1.864 5.015 1.655 1.00 89.00 158 PRO A O 1
ATOM 1200 N N . ILE A 1 159 ? -2.200 7.074 0.812 1.00 87.69 159 ILE A N 1
ATOM 1201 C CA . ILE A 1 159 ? -3.105 6.671 -0.273 1.00 87.69 159 ILE A CA 1
ATOM 1202 C C . ILE A 1 159 ? -2.527 6.986 -1.663 1.00 87.69 159 ILE A C 1
ATOM 1204 O O . ILE A 1 159 ? -3.251 6.998 -2.658 1.00 87.69 159 ILE A O 1
ATOM 1208 N N . GLY A 1 160 ? -1.216 7.230 -1.727 1.00 80.44 160 GLY A N 1
ATOM 1209 C CA . GLY A 1 160 ? -0.457 7.502 -2.945 1.00 80.44 160 GLY A CA 1
ATOM 1210 C C . GLY A 1 160 ? 0.469 8.711 -2.807 1.00 80.44 160 GLY A C 1
ATOM 1211 O O . GLY A 1 160 ? 0.769 9.161 -1.699 1.00 80.44 160 GLY A O 1
ATOM 1212 N N . SER A 1 161 ? 0.915 9.245 -3.945 1.00 81.75 161 SER A N 1
ATOM 1213 C CA . SER A 1 161 ? 1.914 10.319 -4.021 1.00 81.75 161 SER A CA 1
ATOM 1214 C C . SER A 1 161 ? 1.514 11.567 -3.218 1.00 81.75 161 SER A C 1
ATOM 1216 O O . SER A 1 161 ? 0.648 12.347 -3.621 1.00 81.75 161 SER A O 1
ATOM 1218 N N . GLY A 1 162 ? 2.136 11.729 -2.044 1.00 77.19 162 GLY A N 1
ATOM 1219 C CA . GLY A 1 162 ? 1.937 12.863 -1.135 1.00 77.19 162 GLY A CA 1
ATOM 1220 C C . GLY A 1 162 ? 0.551 12.954 -0.486 1.00 77.19 162 GLY A C 1
ATOM 1221 O O . GLY A 1 162 ? 0.257 13.961 0.158 1.00 77.19 162 GLY A O 1
ATOM 1222 N N . GLN A 1 163 ? -0.302 11.941 -0.651 1.00 84.12 163 GLN A N 1
ATOM 1223 C CA . GLN A 1 163 ? -1.667 11.940 -0.133 1.00 84.12 163 GLN A CA 1
ATOM 1224 C C . GLN A 1 163 ? -1.785 10.995 1.053 1.00 84.12 163 GLN A C 1
ATOM 1226 O O . GLN A 1 163 ? -1.371 9.836 0.994 1.00 84.12 163 GLN A O 1
ATOM 1231 N N . THR A 1 164 ? -2.404 11.485 2.120 1.00 89.12 164 THR A N 1
ATOM 1232 C CA . THR A 1 164 ? -2.725 10.690 3.299 1.00 89.12 164 THR A CA 1
ATOM 1233 C C . THR A 1 164 ? -4.168 10.922 3.716 1.00 89.12 164 THR A C 1
ATOM 1235 O O . THR A 1 164 ? -4.745 11.975 3.440 1.00 89.12 164 THR A O 1
ATOM 1238 N N . ILE A 1 165 ? -4.747 9.939 4.400 1.00 88.69 165 ILE A N 1
ATOM 1239 C CA . ILE A 1 165 ? -5.960 10.135 5.198 1.00 88.69 165 ILE A CA 1
ATOM 1240 C C . ILE A 1 165 ? -5.613 10.027 6.675 1.00 88.69 165 ILE A C 1
ATOM 1242 O O . ILE A 1 165 ? -4.783 9.206 7.067 1.00 88.69 165 ILE A O 1
ATOM 1246 N N . THR A 1 166 ? -6.267 10.838 7.490 1.00 89.19 166 THR A N 1
ATOM 1247 C CA . THR A 1 166 ? -6.196 10.766 8.945 1.00 89.19 166 THR A CA 1
ATOM 1248 C C . THR A 1 166 ? -7.269 9.809 9.438 1.00 89.19 166 THR A C 1
ATOM 1250 O O . THR A 1 166 ? -8.449 9.970 9.127 1.00 89.19 166 THR A O 1
ATOM 1253 N N . VAL A 1 167 ? -6.869 8.813 10.220 1.00 87.00 167 VAL A N 1
ATOM 1254 C CA . VAL A 1 167 ? -7.778 7.859 10.851 1.00 87.00 167 VAL A CA 1
ATOM 1255 C C . VAL A 1 167 ? -7.762 8.088 12.353 1.00 87.00 167 VAL A C 1
ATOM 1257 O O . VAL A 1 167 ? -6.722 7.985 13.006 1.00 87.00 167 VAL A O 1
ATOM 1260 N N . HIS A 1 168 ? -8.942 8.362 12.900 1.00 83.94 168 HIS A N 1
ATOM 1261 C CA . HIS A 1 168 ? -9.160 8.444 14.331 1.00 83.94 168 HIS A CA 1
ATOM 1262 C C . HIS A 1 168 ? -9.208 7.052 14.942 1.00 83.94 168 HIS A C 1
ATOM 1264 O O . HIS A 1 168 ? -9.874 6.134 14.451 1.00 83.94 168 HIS A O 1
ATOM 1270 N N . GLN A 1 169 ? -8.552 6.898 16.080 1.00 74.50 169 GLN A N 1
ATOM 1271 C CA . GLN A 1 169 ? -8.660 5.671 16.848 1.00 74.50 169 GLN A CA 1
ATOM 1272 C C . GLN A 1 169 ? -9.930 5.706 17.698 1.00 74.50 169 GLN A C 1
ATOM 1274 O O . GLN A 1 169 ? -10.130 6.601 18.528 1.00 74.50 169 GLN A O 1
ATOM 1279 N N . LYS A 1 170 ? -10.815 4.717 17.510 1.00 70.50 170 LYS A N 1
ATOM 1280 C CA . LYS A 1 170 ? -11.970 4.535 18.392 1.00 70.50 170 LYS A CA 1
ATOM 1281 C C . LYS A 1 170 ? -11.429 4.131 19.750 1.00 70.50 170 LYS A C 1
ATOM 1283 O O . LYS A 1 170 ? -11.032 2.986 19.959 1.00 70.50 170 LYS A O 1
ATOM 1288 N N . ARG A 1 171 ? -11.460 5.078 20.682 1.00 64.31 171 ARG A N 1
ATOM 1289 C CA . ARG A 1 171 ? -11.139 4.825 22.082 1.00 64.31 171 ARG A CA 1
ATOM 1290 C C . ARG A 1 171 ? -12.070 3.737 22.593 1.00 64.31 171 ARG A C 1
ATOM 1292 O O . ARG A 1 171 ? -13.285 3.937 22.679 1.00 64.31 171 ARG A O 1
ATOM 1299 N N . LYS A 1 172 ? -11.511 2.590 22.955 1.00 55.53 172 LYS A N 1
ATOM 1300 C CA . LYS A 1 172 ? -12.205 1.668 23.841 1.00 55.53 172 LYS A CA 1
ATOM 1301 C C . LYS A 1 172 ? -12.003 2.255 25.233 1.00 55.53 172 LYS A C 1
ATOM 1303 O O . LYS A 1 172 ? -10.976 2.020 25.850 1.00 55.53 172 LYS A O 1
ATOM 1308 N N . TYR A 1 173 ? -12.916 3.121 25.678 1.00 57.34 173 TYR A N 1
ATOM 1309 C CA . TYR A 1 173 ? -12.923 3.526 27.083 1.00 57.34 173 TYR A CA 1
ATOM 1310 C C . TYR A 1 173 ? -13.033 2.236 27.894 1.00 57.34 173 TYR A C 1
ATOM 1312 O O . TYR A 1 173 ? -14.048 1.549 27.812 1.00 57.34 173 TYR A O 1
ATOM 1320 N N . ASP A 1 174 ? -11.968 1.860 28.589 1.00 59.66 174 ASP A N 1
ATOM 1321 C CA . ASP A 1 174 ? -11.938 0.612 29.352 1.00 59.66 174 ASP A CA 1
ATOM 1322 C C . ASP A 1 174 ? -12.479 0.787 30.776 1.00 59.66 174 ASP A C 1
ATOM 1324 O O . ASP A 1 174 ? -12.499 -0.163 31.553 1.00 59.66 174 ASP A O 1
ATOM 1328 N N . LEU A 1 175 ? -12.893 2.017 31.089 1.00 66.75 175 LEU A N 1
ATOM 1329 C CA . LEU A 1 175 ? -13.345 2.443 32.394 1.00 66.75 175 LEU A CA 1
ATOM 1330 C C . LEU A 1 175 ? -14.713 1.817 32.664 1.00 66.75 175 LEU A C 1
ATOM 1332 O O . LEU A 1 175 ? -15.757 2.304 32.220 1.00 66.75 175 LEU A O 1
ATOM 1336 N N . ASN A 1 176 ? -14.692 0.723 33.411 1.00 72.88 176 ASN A N 1
ATOM 1337 C CA . ASN A 1 176 ? -15.879 0.072 33.920 1.00 72.88 176 ASN A CA 1
ATOM 1338 C C . ASN A 1 176 ? -16.185 0.649 35.299 1.00 72.88 176 ASN A C 1
ATOM 1340 O O . ASN A 1 176 ? -15.316 0.763 36.164 1.00 72.88 176 ASN A O 1
ATOM 1344 N N . VAL A 1 177 ? -17.447 1.009 35.518 1.00 83.25 177 VAL A N 1
ATOM 1345 C CA . VAL A 1 177 ? -17.936 1.402 36.839 1.00 83.25 177 VAL A CA 1
ATOM 1346 C C . VAL A 1 177 ? -19.046 0.446 37.225 1.00 83.25 177 VAL A C 1
ATOM 1348 O O . VAL A 1 177 ? -20.107 0.423 36.599 1.00 83.25 177 VAL A O 1
ATOM 1351 N N . SER A 1 178 ? -18.822 -0.326 38.283 1.00 86.19 178 SER A N 1
ATOM 1352 C CA . SER A 1 178 ? -19.860 -1.160 38.880 1.00 86.19 178 SER A CA 1
ATOM 1353 C C . SER A 1 178 ? -20.188 -0.677 40.288 1.00 86.19 178 SER A C 1
ATOM 1355 O O . SER A 1 178 ? -19.321 -0.263 41.060 1.00 86.19 178 SER A O 1
ATOM 1357 N N . LYS A 1 179 ? -21.481 -0.698 40.622 1.00 92.25 179 LYS A N 1
ATOM 1358 C CA . LYS A 1 179 ? -21.985 -0.341 41.949 1.00 92.25 179 LYS A CA 1
ATOM 1359 C C . LYS A 1 179 ? -22.770 -1.510 42.514 1.00 92.25 179 LYS A C 1
ATOM 1361 O O . LYS A 1 179 ? -23.706 -1.993 41.881 1.00 92.25 179 LYS A O 1
ATOM 1366 N N . SER A 1 180 ? -22.427 -1.924 43.724 1.00 91.56 180 SER A N 1
ATOM 1367 C CA . SER A 1 180 ? -23.114 -3.007 44.424 1.00 91.56 180 SER A CA 1
ATOM 1368 C C . SER A 1 180 ? -23.411 -2.628 45.871 1.00 91.56 180 SER A C 1
ATOM 1370 O O . SER A 1 180 ? -22.722 -1.811 46.482 1.00 91.56 180 SER A O 1
ATOM 1372 N N . VAL A 1 181 ? -24.481 -3.194 46.426 1.00 89.81 181 VAL A N 1
ATOM 1373 C CA . VAL A 1 181 ? -24.806 -3.050 47.849 1.00 89.81 181 VAL A CA 1
ATOM 1374 C C . VAL A 1 181 ? -24.041 -4.120 48.618 1.00 89.81 181 VAL A C 1
ATOM 1376 O O . VAL A 1 181 ? -24.181 -5.304 48.330 1.00 89.81 181 VAL A O 1
ATOM 1379 N N . VAL A 1 182 ? -23.249 -3.697 49.601 1.00 92.88 182 VAL A N 1
ATOM 1380 C CA . VAL A 1 182 ? -22.501 -4.585 50.502 1.00 92.88 182 VAL A CA 1
ATOM 1381 C C . VAL A 1 182 ? -23.379 -4.984 51.684 1.00 92.88 182 VAL A C 1
ATOM 1383 O O . VAL A 1 182 ? -23.433 -6.152 52.057 1.00 92.88 182 VAL A O 1
ATOM 1386 N N . SER A 1 183 ? -24.101 -4.025 52.268 1.00 92.25 183 SER A N 1
ATOM 1387 C CA . SER A 1 183 ? -25.084 -4.296 53.316 1.00 92.25 183 SER A CA 1
ATOM 1388 C C . SER A 1 183 ? -26.155 -3.211 53.382 1.00 92.25 183 SER A C 1
ATOM 1390 O O . SER A 1 183 ? -25.954 -2.072 52.955 1.00 92.25 183 SER A O 1
ATOM 1392 N N . GLN A 1 184 ? -27.317 -3.569 53.922 1.00 90.62 184 GLN A N 1
ATOM 1393 C CA . GLN A 1 184 ? -28.419 -2.644 54.152 1.00 90.62 184 GLN A CA 1
ATOM 1394 C C . GLN A 1 184 ? -29.022 -2.901 55.530 1.00 90.62 184 GLN A C 1
ATOM 1396 O O . GLN A 1 184 ? -29.464 -4.009 55.827 1.00 90.62 184 GLN A O 1
ATOM 1401 N N . ASP A 1 185 ? -29.099 -1.852 56.339 1.00 92.69 185 ASP A N 1
ATOM 1402 C CA . ASP A 1 185 ? -29.870 -1.828 57.571 1.00 92.69 185 ASP A CA 1
ATOM 1403 C C . ASP A 1 185 ? -31.185 -1.086 57.316 1.00 92.69 185 ASP A C 1
ATOM 1405 O O . ASP A 1 185 ? -31.241 0.143 57.233 1.00 92.69 185 ASP A O 1
ATOM 1409 N N . ARG A 1 186 ? -32.269 -1.855 57.186 1.00 86.25 186 ARG A N 1
ATOM 1410 C C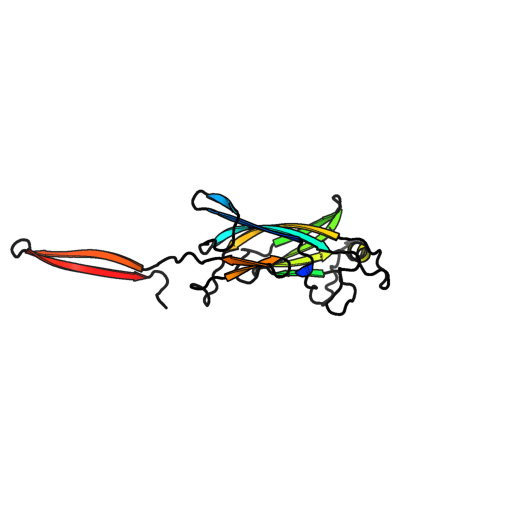A . ARG A 1 186 ? -33.611 -1.312 56.938 1.00 86.25 186 ARG A CA 1
ATOM 1411 C C . ARG A 1 186 ? -34.231 -0.646 58.164 1.00 86.25 186 ARG A C 1
ATOM 1413 O O . ARG A 1 186 ? -35.156 0.139 57.998 1.00 86.25 186 ARG A O 1
ATOM 1420 N N . SER A 1 187 ? -33.736 -0.945 59.364 1.00 85.75 187 SER A N 1
ATOM 1421 C CA . SER A 1 187 ? -34.236 -0.349 60.606 1.00 85.75 187 SER A CA 1
ATOM 1422 C C . SER A 1 187 ? -33.695 1.066 60.819 1.00 85.75 187 SER A C 1
ATOM 1424 O O . SER A 1 187 ? -34.406 1.920 61.341 1.00 85.75 187 SER A O 1
ATOM 1426 N N . THR A 1 188 ? -32.470 1.338 60.351 1.00 91.25 188 THR A N 1
ATOM 1427 C CA . THR A 1 188 ? -31.838 2.668 60.431 1.00 91.25 188 THR A CA 1
ATOM 1428 C C . THR A 1 188 ? -31.785 3.413 59.096 1.00 91.25 188 THR A C 1
ATOM 1430 O O . THR A 1 188 ? -31.379 4.573 59.058 1.00 91.25 188 THR A O 1
ATOM 1433 N N . GLY A 1 189 ? -32.179 2.765 57.994 1.00 89.25 189 GLY A N 1
ATOM 1434 C CA . GLY A 1 189 ? -32.130 3.328 56.642 1.00 89.25 189 GLY A CA 1
ATOM 1435 C C . GLY A 1 189 ? -30.716 3.437 56.057 1.00 89.25 189 GLY A C 1
ATOM 1436 O O . GLY A 1 189 ? -30.528 4.105 55.041 1.00 89.25 189 GLY A O 1
ATOM 1437 N N . LYS A 1 190 ? -29.709 2.809 56.679 1.00 93.00 190 LYS A N 1
ATOM 1438 C CA . LYS A 1 190 ? -28.307 2.891 56.247 1.00 93.00 190 LYS A CA 1
ATOM 1439 C C . LYS A 1 190 ? -27.970 1.824 55.207 1.00 93.00 190 LYS A C 1
ATOM 1441 O O . LYS A 1 190 ? -28.389 0.675 55.314 1.00 93.00 190 LYS A O 1
ATOM 1446 N N . VAL A 1 191 ? -27.158 2.198 54.221 1.00 93.31 191 VAL A N 1
ATOM 1447 C CA . VAL A 1 191 ? -26.636 1.299 53.182 1.00 93.31 191 VAL A CA 1
ATOM 1448 C C . VAL A 1 191 ? -25.123 1.444 53.119 1.00 93.31 191 VAL A C 1
ATOM 1450 O O . VAL A 1 191 ? -24.612 2.559 53.026 1.00 93.31 191 VAL A O 1
ATOM 1453 N N . VAL A 1 192 ? -24.420 0.316 53.122 1.00 94.31 192 VAL A N 1
ATOM 1454 C CA . VAL A 1 192 ? -23.012 0.235 52.731 1.00 94.31 192 VAL A CA 1
ATOM 1455 C C . VAL A 1 192 ? -22.981 -0.250 51.292 1.00 94.31 192 VAL A C 1
ATOM 1457 O O . VAL A 1 192 ? -23.584 -1.271 50.960 1.00 94.31 192 VAL A O 1
ATOM 1460 N N . TYR A 1 193 ? -22.301 0.485 50.423 1.00 91.38 193 TYR A N 1
ATOM 1461 C CA . TYR A 1 193 ? -22.164 0.136 49.015 1.00 91.38 193 TYR A CA 1
ATOM 1462 C C . TYR A 1 193 ? -20.692 0.128 48.614 1.00 91.38 193 TYR A C 1
ATOM 1464 O O . TYR A 1 193 ? -19.874 0.814 49.223 1.00 91.38 193 TYR A O 1
ATOM 1472 N N . SER A 1 194 ? -20.384 -0.659 47.589 1.00 92.00 194 SER A N 1
ATOM 1473 C CA . SER A 1 194 ? -19.088 -0.683 46.927 1.00 92.00 194 SER A CA 1
ATOM 1474 C C . SER A 1 194 ? -19.226 -0.041 45.554 1.00 92.00 194 SER A C 1
ATOM 1476 O O . SER A 1 194 ? -20.217 -0.265 44.850 1.00 92.00 194 SER A O 1
ATOM 1478 N N . VAL A 1 195 ? -18.240 0.773 45.196 1.00 92.94 195 VAL A N 1
ATOM 1479 C CA . VAL A 1 195 ? -18.023 1.241 43.830 1.00 92.94 195 VAL A CA 1
ATOM 1480 C C . VAL A 1 195 ? -16.686 0.673 43.409 1.00 92.94 195 VAL A C 1
ATOM 1482 O O . VAL A 1 195 ? -15.672 0.960 44.044 1.00 92.94 195 VAL A O 1
ATOM 1485 N N . VAL A 1 196 ? -16.699 -0.137 42.360 1.00 88.31 196 VAL A N 1
ATOM 1486 C CA . VAL A 1 196 ? -15.476 -0.608 41.721 1.00 88.31 196 VAL A CA 1
ATOM 1487 C C . VAL A 1 196 ? -15.333 0.172 40.431 1.00 88.31 196 VAL A C 1
ATOM 1489 O O . VAL A 1 196 ? -16.243 0.179 39.600 1.00 88.31 196 VAL A O 1
ATOM 1492 N N . VAL A 1 197 ? -14.208 0.868 40.327 1.00 84.19 197 VAL A N 1
ATOM 1493 C CA . VAL A 1 197 ? -13.734 1.461 39.085 1.00 84.19 197 VAL A CA 1
ATOM 1494 C C . VAL A 1 197 ? -12.572 0.593 38.642 1.00 84.19 197 VAL A C 1
ATOM 1496 O O . VAL A 1 197 ? -11.584 0.483 39.371 1.00 84.19 197 VAL A O 1
ATOM 1499 N N . ASP A 1 198 ? -12.725 -0.063 37.504 1.00 78.50 198 ASP A N 1
ATOM 1500 C CA . ASP A 1 198 ? -11.699 -0.919 36.932 1.00 78.50 198 ASP A CA 1
ATOM 1501 C C . ASP A 1 198 ? -11.491 -0.596 35.455 1.00 78.50 198 ASP A C 1
ATOM 1503 O O . ASP A 1 198 ? -12.319 0.036 34.798 1.00 78.50 198 ASP A O 1
ATOM 1507 N N . SER A 1 199 ? -10.324 -0.997 34.984 1.00 70.31 199 SER A N 1
ATOM 1508 C CA . SER A 1 199 ? -9.798 -0.730 33.664 1.00 70.31 199 SER A CA 1
ATOM 1509 C C . SER A 1 199 ? -9.181 -2.048 33.195 1.00 70.31 199 SER A C 1
ATOM 1511 O O . SER A 1 199 ? -8.376 -2.659 33.901 1.00 70.31 199 SER A O 1
ATOM 1513 N N . SER A 1 200 ? -9.655 -2.568 32.059 1.00 62.28 200 SER A N 1
ATOM 1514 C CA . SER A 1 200 ? -9.210 -3.866 31.519 1.00 62.28 200 SER A CA 1
ATOM 1515 C C . SER A 1 200 ? -7.821 -3.815 30.869 1.00 62.28 200 SER A C 1
ATOM 1517 O O . SER A 1 200 ? -7.190 -4.857 30.715 1.00 62.28 200 SER A O 1
ATOM 1519 N N . TYR A 1 201 ? -7.359 -2.626 30.489 1.00 56.94 201 TYR A N 1
ATOM 1520 C CA . TYR A 1 201 ? -6.128 -2.369 29.740 1.00 56.94 201 TYR A CA 1
ATOM 1521 C C . TYR A 1 201 ? -5.215 -1.314 30.403 1.00 56.94 201 TYR A C 1
ATOM 1523 O O . TYR A 1 201 ? -4.097 -1.108 29.947 1.00 56.94 201 TYR A O 1
ATOM 1531 N N . GLY A 1 202 ? -5.634 -0.720 31.523 1.00 48.84 202 GLY A N 1
ATOM 1532 C CA . GLY A 1 202 ? -4.915 0.326 32.260 1.00 48.84 202 GLY A CA 1
ATOM 1533 C C . GLY A 1 202 ? -5.294 1.748 31.821 1.00 48.84 202 GLY A C 1
ATOM 1534 O O . GLY A 1 202 ? -5.726 1.981 30.696 1.00 48.84 202 GLY A O 1
ATOM 1535 N N . THR A 1 203 ? -5.113 2.723 32.716 1.00 46.09 203 THR A N 1
ATOM 1536 C CA . THR A 1 203 ? -5.027 4.151 32.360 1.00 46.09 203 THR A CA 1
ATOM 1537 C C . THR A 1 203 ? -3.550 4.556 32.304 1.00 46.09 203 THR A C 1
ATOM 1539 O O . THR A 1 203 ? -2.843 4.199 33.252 1.00 46.09 203 THR A O 1
ATOM 1542 N N . PRO A 1 204 ? -3.085 5.282 31.266 1.00 50.25 204 PRO A N 1
ATOM 1543 C CA . PRO A 1 204 ? -1.733 5.848 31.224 1.00 50.25 204 PRO A CA 1
ATOM 1544 C C . PRO A 1 204 ? -1.412 6.742 32.428 1.00 50.25 204 PRO A C 1
ATOM 1546 O O . PRO A 1 204 ? -2.344 7.419 32.929 1.00 50.25 204 PRO A O 1
#

pLDDT: mean 84.97, std 15.69, range [27.48, 97.44]

Radius of gyration: 25.16 Å; chains: 1; bounding box: 55×46×85 Å

Sequence (204 aa):
MNHSAQASETGAAPADMTEWITGVRLQYKNEKGEWVELKDGATLTQGASIDFDMAWHIPSGGLVDADGNPTTSMSYSLGKNISIESKLSGRVFEGGEPVGTYTIGTDGTITIDYYPEFARKNWPTDKGGDGESIDGSLSFEGSAQMTENNEYEDFQLPIGSGQTITVHQKRKYDLNVSKSVVSQDRSTGKVVYSVVVDSSYGTP

Foldseek 3Di:
DDPPPDDDPPPDDAAEQQQFWPWKWKWWQDPVRDTDTDFFAAEDEFFTKMKIKTKGKQFAQRCAHPVSAHDQKYKDAQAQQWADPAKDKDFFDDPRHTFWMWIQDRSRMIMTGGDPVNSLCRRHVVNNRVRHMDIDMDIDMITGHDDPVDQQHWDWTRTGDVDTGTYHYDDPQQWDWDKAWPDADPVVRDTDMDIDTDGPVDDD